Protein AF-A0A447V411-F1 (afdb_monomer_lite)

Sequence (192 aa):
MDTISILQVINNNFGVIGTISASVLTGLISIWVLKINNKHKIKENQQLFAHKILEQDLQEKRKIIKPVLQYFESITPPSSISFHEDEEQFNIILMSHTDRIKKHLTEFLSNYTIYMNQEINNSVWALCNMATNIEAIEHYNYDVNRSDVENEYSTSMEASKELKEIKVQIEKLKNILYHEIKIKSIDGIYKK

Radius of gyration: 23.31 Å; chains: 1; bounding box: 58×31×63 Å

Organism: NCBI:txid158823

Secondary structure (DSSP, 8-state):
-----HHHHHHTTTT--SSHHHHHHHHHHHHHHHTTS-HHHHHHHHHHHHHHHHHHHHHHHHHHHHHHHHHHHHHS--TT------HHHHHHHHHTTHHHHHHHHHHHHHHHGGG--HHHHHHHHHHHHHHHHHHHHHHHH--TTS-HHHHHHHHHHHTHHHHHHHHHHHHHHHHHHHHHHS---GGGTS--

Foldseek 3Di:
DDDPPPVNVCVVQVPDDDPLVVLVVVLVVVLVVPVVDDPVVNVVSVVVSVVVSVVVVLVLLCVLLVVLLVVLPVLADDPPDPPPPPLLVSLLSLLVCLVVLLVSLVSSCVSCVSVDDPQLVVLSVVLNVLSVVLVVLLVVQPDPVDDPSVSSSVSSVVCSVSSVVSNVSSVVSSVVSCVSNDDPPCVVVPPD

Structure (mmCIF, N/CA/C/O backbone):
data_AF-A0A447V411-F1
#
_entry.id   AF-A0A447V411-F1
#
loop_
_atom_site.group_PDB
_atom_site.id
_atom_site.type_symbol
_atom_site.label_atom_id
_atom_site.label_alt_id
_atom_site.label_comp_id
_atom_site.label_asym_id
_atom_site.label_entity_id
_atom_site.label_seq_id
_atom_site.pdbx_PDB_ins_code
_atom_site.Cartn_x
_atom_site.Cartn_y
_atom_site.Cartn_z
_atom_site.occupancy
_atom_site.B_iso_or_equiv
_atom_site.auth_seq_id
_atom_site.auth_comp_id
_atom_site.auth_asym_id
_atom_site.auth_atom_id
_atom_site.pdbx_PDB_model_num
ATOM 1 N N . MET A 1 1 ? -34.796 16.821 22.813 1.00 29.80 1 MET A N 1
ATOM 2 C CA . MET A 1 1 ? -33.562 16.024 22.974 1.00 29.80 1 MET A CA 1
ATOM 3 C C . MET A 1 1 ? -33.784 14.750 22.202 1.00 29.80 1 MET A C 1
ATOM 5 O O . MET A 1 1 ? -34.561 13.909 22.640 1.00 29.80 1 MET A O 1
ATOM 9 N N . ASP A 1 2 ? -33.201 14.696 21.013 1.00 30.52 2 ASP A N 1
ATOM 10 C CA . ASP A 1 2 ? -33.501 13.679 20.017 1.00 30.52 2 ASP A CA 1
ATOM 11 C C . ASP A 1 2 ? -32.949 12.328 20.457 1.00 30.52 2 ASP A C 1
ATOM 13 O O . ASP A 1 2 ? -31.743 12.116 20.587 1.00 30.52 2 ASP A O 1
ATOM 17 N N . THR A 1 3 ? -33.864 11.408 20.743 1.00 35.62 3 THR A N 1
ATOM 18 C CA . THR A 1 3 ? -33.567 9.996 20.931 1.00 35.62 3 THR A CA 1
ATOM 19 C C . THR A 1 3 ? -33.116 9.440 19.591 1.00 35.62 3 THR A C 1
ATOM 21 O O . THR A 1 3 ? -33.952 9.089 18.759 1.00 35.62 3 THR A O 1
ATOM 24 N N . ILE A 1 4 ? -31.804 9.363 19.370 1.00 41.59 4 ILE A N 1
ATOM 25 C CA . ILE A 1 4 ? -31.254 8.552 18.285 1.00 41.59 4 ILE A CA 1
ATOM 26 C C . ILE A 1 4 ? -31.749 7.129 18.540 1.00 41.59 4 ILE A C 1
ATOM 28 O O . ILE A 1 4 ? -31.368 6.482 19.520 1.00 41.59 4 ILE A O 1
ATOM 32 N N . SER A 1 5 ? -32.688 6.683 17.709 1.00 43.38 5 SER A N 1
ATOM 33 C CA . SER A 1 5 ? -33.278 5.362 17.836 1.00 43.38 5 SER A CA 1
ATOM 34 C C . SER A 1 5 ? -32.176 4.335 17.613 1.00 43.38 5 SER A C 1
ATOM 36 O O . SER A 1 5 ? -31.444 4.404 16.630 1.00 43.38 5 SER A O 1
ATOM 38 N N . ILE A 1 6 ? -32.054 3.364 18.515 1.00 44.41 6 ILE A N 1
ATOM 39 C CA . ILE A 1 6 ? -31.106 2.244 18.398 1.00 44.41 6 ILE A CA 1
ATOM 40 C C . ILE A 1 6 ? -31.274 1.554 17.030 1.00 44.41 6 ILE A C 1
ATOM 42 O O . ILE A 1 6 ? -30.296 1.124 16.428 1.00 44.41 6 ILE A O 1
ATOM 46 N N . LEU A 1 7 ? -32.498 1.553 16.488 1.00 39.44 7 LEU A N 1
ATOM 47 C CA . LEU A 1 7 ? -32.809 1.075 15.142 1.00 39.44 7 LEU A CA 1
ATOM 48 C C . LEU A 1 7 ? -32.131 1.883 14.028 1.00 39.44 7 LEU A C 1
ATOM 50 O O . LEU A 1 7 ? -31.786 1.294 13.021 1.00 39.44 7 LEU A O 1
ATOM 54 N N . GLN A 1 8 ? -31.896 3.187 14.182 1.00 46.00 8 GLN A N 1
ATOM 55 C CA . GLN A 1 8 ? -31.190 4.012 13.189 1.00 46.00 8 GLN A CA 1
ATOM 56 C C . GLN A 1 8 ? -29.683 3.719 13.150 1.00 46.00 8 GLN A C 1
ATOM 58 O O . GLN A 1 8 ? -29.095 3.692 12.074 1.00 46.00 8 GLN A O 1
ATOM 63 N N . VAL A 1 9 ? -29.067 3.447 14.306 1.00 48.31 9 VAL A N 1
ATOM 64 C CA . VAL A 1 9 ? -27.647 3.043 14.391 1.00 48.31 9 VAL A CA 1
ATOM 65 C C . VAL A 1 9 ? -27.450 1.625 13.846 1.00 48.31 9 VAL A C 1
ATOM 67 O O . VAL A 1 9 ? -26.478 1.352 13.152 1.00 48.31 9 VAL A O 1
ATOM 70 N N . ILE A 1 10 ? -28.413 0.740 14.116 1.00 46.41 10 ILE A N 1
ATOM 71 C CA . ILE A 1 10 ? -28.508 -0.614 13.557 1.00 46.41 10 ILE A CA 1
ATOM 72 C C . ILE A 1 10 ? -28.698 -0.547 12.032 1.00 46.41 10 ILE A C 1
ATOM 74 O O . ILE A 1 10 ? -27.909 -1.119 11.290 1.00 46.41 10 ILE A O 1
ATOM 78 N N . ASN A 1 11 ? -29.690 0.192 11.535 1.00 40.75 11 ASN A N 1
ATOM 79 C CA . ASN A 1 11 ? -30.054 0.179 10.115 1.00 40.75 11 ASN A CA 1
ATOM 80 C C . ASN A 1 11 ? -28.975 0.791 9.203 1.00 40.75 11 ASN A C 1
ATOM 82 O O . ASN A 1 11 ? -28.869 0.395 8.048 1.00 40.75 11 ASN A O 1
ATOM 86 N N . ASN A 1 12 ? -28.135 1.693 9.722 1.00 49.09 12 ASN A N 1
ATOM 87 C CA . ASN A 1 12 ? -27.011 2.251 8.964 1.00 49.09 12 ASN A CA 1
ATOM 88 C C . ASN A 1 12 ? -25.782 1.321 8.891 1.00 49.09 12 ASN A C 1
ATOM 90 O O . ASN A 1 12 ? -24.928 1.539 8.039 1.00 49.09 12 ASN A O 1
ATOM 94 N N . ASN A 1 13 ? -25.697 0.284 9.737 1.00 46.53 13 ASN A N 1
ATOM 95 C CA . ASN A 1 13 ? -24.503 -0.565 9.886 1.00 46.53 13 ASN A CA 1
ATOM 96 C C . ASN A 1 13 ? -24.748 -2.059 9.585 1.00 46.53 13 ASN A C 1
ATOM 98 O O . ASN A 1 13 ? -23.843 -2.877 9.731 1.00 46.53 13 ASN A O 1
ATOM 102 N N . PHE A 1 14 ? -25.952 -2.446 9.152 1.00 41.00 14 PHE A N 1
ATOM 103 C CA . PHE A 1 14 ? -26.341 -3.855 8.958 1.00 41.00 14 PHE A CA 1
ATOM 104 C C . PHE A 1 14 ? -25.765 -4.535 7.701 1.00 41.00 14 PHE A C 1
ATOM 106 O O . PHE A 1 14 ? -26.093 -5.684 7.415 1.00 41.00 14 PHE A O 1
ATOM 113 N N . GLY A 1 15 ? -24.887 -3.856 6.959 1.00 41.75 15 GLY A N 1
ATOM 114 C CA . GLY A 1 15 ? -24.269 -4.383 5.739 1.00 41.75 15 GLY A CA 1
ATOM 115 C C . GLY A 1 15 ? -23.074 -5.323 5.942 1.00 41.75 15 GLY A C 1
ATOM 116 O O . GLY A 1 15 ? -22.523 -5.789 4.951 1.00 41.75 15 GLY A O 1
ATOM 117 N N . VAL A 1 16 ? -22.629 -5.604 7.174 1.00 43.72 16 VAL A N 1
ATOM 118 C CA . VAL A 1 16 ? -21.329 -6.264 7.402 1.00 43.72 16 VAL A CA 1
ATOM 119 C C . VAL A 1 16 ? -21.433 -7.359 8.459 1.00 43.72 16 VAL A C 1
ATOM 121 O O . VAL A 1 16 ? -21.453 -7.104 9.662 1.00 43.72 16 VAL A O 1
ATOM 124 N N . ILE A 1 17 ? -21.505 -8.604 7.996 1.00 45.50 17 ILE A N 1
ATOM 125 C CA . ILE A 1 17 ? -21.780 -9.789 8.811 1.00 45.50 17 ILE A CA 1
ATOM 126 C C . ILE A 1 17 ? -20.475 -10.542 9.082 1.00 45.50 17 ILE A C 1
ATOM 128 O O . ILE A 1 17 ? -19.759 -10.913 8.155 1.00 45.50 17 ILE A O 1
ATOM 132 N N . GLY A 1 18 ? -20.195 -10.799 10.363 1.00 37.62 18 GLY A N 1
ATOM 133 C CA . GLY A 1 18 ? -19.122 -11.687 10.809 1.00 37.62 18 GLY A CA 1
ATOM 134 C C . GLY A 1 18 ? -18.720 -11.422 12.257 1.00 37.62 18 GLY A C 1
ATOM 135 O O . GLY A 1 18 ? -19.163 -12.112 13.176 1.00 37.62 18 GLY A O 1
ATOM 136 N N . THR A 1 19 ? -17.902 -10.395 12.476 1.00 50.34 19 THR A N 1
ATOM 137 C CA . THR A 1 19 ? -17.291 -10.093 13.783 1.00 50.34 19 THR A CA 1
ATOM 138 C C . THR A 1 19 ? -18.073 -9.072 14.607 1.00 50.34 19 THR A C 1
ATOM 140 O O . THR A 1 19 ? -18.318 -9.320 15.790 1.00 50.34 19 THR A O 1
ATOM 143 N N . ILE A 1 20 ? -18.564 -7.993 13.984 1.00 46.38 20 ILE A N 1
ATOM 144 C CA . ILE A 1 20 ? -19.385 -6.959 14.647 1.00 46.38 20 ILE A CA 1
ATOM 145 C C . ILE A 1 20 ? -20.667 -7.581 15.227 1.00 46.38 20 ILE A C 1
ATOM 147 O O . ILE A 1 20 ? -21.119 -7.229 16.315 1.00 46.38 20 ILE A O 1
ATOM 151 N N . SER A 1 21 ? -21.218 -8.595 14.555 1.00 50.44 21 SER A N 1
ATOM 152 C CA . SER A 1 21 ? -22.415 -9.308 15.000 1.00 50.44 21 SER A CA 1
ATOM 153 C C . SER A 1 21 ? -22.256 -9.971 16.368 1.00 50.44 21 SER A C 1
ATOM 155 O O . SER A 1 21 ? -23.188 -9.896 17.159 1.00 50.44 21 SER A O 1
ATOM 157 N N . ALA A 1 22 ? -21.110 -10.583 16.691 1.00 47.06 22 ALA A N 1
ATOM 158 C CA . ALA A 1 22 ? -20.953 -11.361 17.925 1.00 47.06 22 ALA A CA 1
ATOM 159 C C . ALA A 1 22 ? -20.798 -10.474 19.172 1.00 47.06 22 ALA A C 1
ATOM 161 O O . ALA A 1 22 ? -21.381 -10.750 20.226 1.00 47.06 22 ALA A O 1
ATOM 162 N N . SER A 1 23 ? -20.049 -9.377 19.066 1.00 49.72 23 SER A N 1
ATOM 163 C CA . SER A 1 23 ? -19.860 -8.438 20.171 1.00 49.72 23 SER A CA 1
ATOM 164 C C . SER A 1 23 ? -21.081 -7.560 20.417 1.00 49.72 23 SER A C 1
ATOM 166 O O . SER A 1 23 ? -21.458 -7.354 21.577 1.00 49.72 23 SER A O 1
ATOM 168 N N . VAL A 1 24 ? -21.755 -7.133 19.345 1.00 53.88 24 VAL A N 1
ATOM 169 C CA . VAL A 1 24 ? -23.047 -6.449 19.427 1.00 53.88 24 VAL A CA 1
ATOM 170 C C . VAL A 1 24 ? -24.096 -7.375 20.046 1.00 53.88 24 VAL A C 1
ATOM 172 O O . VAL A 1 24 ? -24.789 -6.945 20.966 1.00 53.88 24 VAL A O 1
ATOM 175 N N . LEU A 1 25 ? -24.159 -8.661 19.664 1.00 50.84 25 LEU A N 1
ATOM 176 C CA . LEU A 1 25 ? -25.052 -9.636 20.311 1.00 50.84 25 LEU A CA 1
ATOM 177 C C . LEU A 1 25 ? -24.768 -9.763 21.811 1.00 50.84 25 LEU A C 1
ATOM 179 O O . LEU A 1 25 ? -25.690 -9.735 22.621 1.00 50.84 25 LEU A O 1
ATOM 183 N N . THR A 1 26 ? -23.493 -9.876 22.191 1.00 55.19 26 THR A N 1
ATOM 184 C CA . THR A 1 26 ? -23.098 -10.108 23.589 1.00 55.19 26 THR A CA 1
ATOM 185 C C . THR A 1 26 ? -23.472 -8.923 24.482 1.00 55.19 26 THR A C 1
ATOM 187 O O . THR A 1 26 ? -23.970 -9.102 25.599 1.00 55.19 26 THR A O 1
ATOM 190 N N . GLY A 1 27 ? -23.284 -7.692 24.003 1.00 51.84 27 GLY A N 1
ATOM 191 C CA . GLY A 1 27 ? -23.704 -6.519 24.763 1.00 51.84 27 GLY A CA 1
ATOM 192 C C . GLY A 1 27 ? -25.202 -6.229 24.693 1.00 51.84 27 GLY A C 1
ATOM 193 O O . GLY A 1 27 ? -25.756 -5.764 25.686 1.00 51.84 27 GLY A O 1
ATOM 194 N N . LEU A 1 28 ? -25.901 -6.604 23.616 1.00 52.44 28 LEU A N 1
ATOM 195 C CA . LEU A 1 28 ? -27.369 -6.585 23.578 1.00 52.44 28 LEU A CA 1
ATOM 196 C C . LEU A 1 28 ? -27.973 -7.561 24.596 1.00 52.44 28 LEU A C 1
ATOM 198 O O . LEU A 1 28 ? -28.891 -7.172 25.317 1.00 52.44 28 LEU A O 1
ATOM 202 N N . ILE A 1 29 ? -27.427 -8.777 24.719 1.00 52.78 29 ILE A N 1
ATOM 203 C CA . ILE A 1 29 ? -27.823 -9.764 25.740 1.00 52.78 29 ILE A CA 1
ATOM 204 C C . ILE A 1 29 ? -27.568 -9.201 27.143 1.00 52.78 29 ILE A C 1
ATOM 206 O O . ILE A 1 29 ? -28.437 -9.282 28.008 1.00 52.78 29 ILE A O 1
ATOM 210 N N . SER A 1 30 ? -26.426 -8.543 27.353 1.00 51.03 30 SER A N 1
ATOM 211 C CA . SER A 1 30 ? -26.088 -7.910 28.635 1.00 51.03 30 SER A CA 1
ATOM 212 C C . SER A 1 30 ? -27.083 -6.798 29.004 1.00 51.03 30 SER A C 1
ATOM 214 O O . SER A 1 30 ? -27.579 -6.752 30.129 1.00 51.03 30 SER A O 1
ATOM 216 N N . ILE A 1 31 ? -27.448 -5.936 28.048 1.00 51.88 31 ILE A N 1
ATOM 217 C CA . ILE A 1 31 ? -28.432 -4.856 28.240 1.00 51.88 31 ILE A CA 1
ATOM 218 C C . ILE A 1 31 ? -29.840 -5.420 28.486 1.00 51.88 31 ILE A C 1
ATOM 220 O O . ILE A 1 31 ? -30.566 -4.894 29.333 1.00 51.88 31 ILE A O 1
ATOM 224 N N . TRP A 1 32 ? -30.233 -6.489 27.786 1.00 48.28 32 TRP A N 1
ATOM 225 C CA . TRP A 1 32 ? -31.526 -7.156 27.982 1.00 48.28 32 TRP A CA 1
ATOM 226 C C . TRP A 1 32 ? -31.644 -7.793 29.371 1.00 48.28 32 TRP A C 1
ATOM 228 O O . TRP A 1 32 ? -32.651 -7.584 30.045 1.00 48.28 32 TRP A O 1
ATOM 238 N N . VAL A 1 33 ? -30.597 -8.483 29.838 1.00 49.56 33 VAL A N 1
ATOM 239 C CA . VAL A 1 33 ? -30.526 -9.065 31.192 1.00 49.56 33 VAL A CA 1
ATOM 240 C C . VAL A 1 33 ? -30.600 -7.977 32.274 1.00 49.56 33 VAL A C 1
ATOM 242 O O . VAL A 1 33 ? -31.223 -8.169 33.317 1.00 49.56 33 VAL A O 1
ATOM 245 N N . LEU A 1 34 ? -30.031 -6.795 32.020 1.00 47.00 34 LEU A N 1
ATOM 246 C CA . LEU A 1 34 ? -29.982 -5.682 32.976 1.00 47.00 34 LEU A CA 1
ATOM 247 C C . LEU A 1 34 ? -31.219 -4.775 32.971 1.00 47.00 34 LEU A C 1
ATOM 249 O O . LEU A 1 34 ? -31.439 -4.045 33.938 1.00 47.00 34 LEU A O 1
ATOM 253 N N . LYS A 1 35 ? -32.075 -4.841 31.943 1.00 47.00 35 LYS A N 1
ATOM 254 C CA . LYS A 1 35 ? -33.353 -4.103 31.898 1.00 47.00 35 LYS A CA 1
ATOM 255 C C . LYS A 1 35 ? -34.310 -4.509 33.032 1.00 47.00 35 LYS A C 1
ATOM 257 O O . LYS A 1 35 ? -35.247 -3.772 33.328 1.00 47.00 35 LYS A O 1
ATOM 262 N N . ILE A 1 36 ? -34.034 -5.640 33.686 1.00 52.75 36 ILE A N 1
ATOM 263 C CA . ILE A 1 36 ? -34.758 -6.167 34.846 1.00 52.75 36 ILE A CA 1
ATOM 264 C C . ILE A 1 36 ? -34.331 -5.474 36.163 1.00 52.75 36 ILE A C 1
ATOM 266 O O . ILE A 1 36 ? -35.074 -5.545 37.135 1.00 52.75 36 ILE A O 1
ATOM 270 N N . ASN A 1 37 ? -33.207 -4.735 36.224 1.00 51.72 37 ASN A N 1
ATOM 271 C CA . ASN A 1 37 ? -32.764 -4.075 37.464 1.00 51.72 37 ASN A CA 1
ATOM 272 C C . ASN A 1 37 ? -31.999 -2.741 37.254 1.00 51.72 37 ASN A C 1
ATOM 274 O O . ASN A 1 37 ? -30.844 -2.717 36.835 1.00 51.72 37 ASN A O 1
ATOM 278 N N . ASN A 1 38 ? -32.622 -1.639 37.696 1.00 57.56 38 ASN A N 1
ATOM 279 C CA . ASN A 1 38 ? -32.083 -0.281 37.925 1.00 57.56 38 ASN A CA 1
ATOM 280 C C . ASN A 1 38 ? -31.653 0.594 36.722 1.00 57.56 38 ASN A C 1
ATOM 282 O O . ASN A 1 38 ? -30.609 0.406 36.103 1.00 57.56 38 ASN A O 1
ATOM 286 N N . LYS A 1 39 ? -32.384 1.707 36.519 1.00 54.97 39 LYS A N 1
ATOM 287 C CA . LYS A 1 39 ? -32.157 2.734 35.474 1.00 54.97 39 LYS A CA 1
ATOM 288 C C . LYS A 1 39 ? -30.772 3.406 35.490 1.00 54.97 39 LYS A C 1
ATOM 290 O O . LYS A 1 39 ? -30.305 3.806 34.429 1.00 54.97 39 LYS A O 1
ATOM 295 N N . HIS A 1 40 ? -30.119 3.544 36.648 1.00 57.25 40 HIS A N 1
ATOM 296 C CA . HIS A 1 40 ? -28.793 4.182 36.738 1.00 57.25 40 HIS A CA 1
ATOM 297 C C . HIS A 1 40 ? -27.685 3.279 36.170 1.00 57.25 40 HIS A C 1
ATOM 299 O O . HIS A 1 40 ? -26.888 3.723 35.347 1.00 57.25 40 HIS A O 1
ATOM 305 N N . LYS A 1 41 ? -27.734 1.977 36.496 1.00 59.62 41 LYS A N 1
ATOM 306 C CA . LYS A 1 41 ? -26.835 0.958 35.931 1.00 59.62 41 LYS A CA 1
ATOM 307 C C . LYS A 1 41 ? -26.979 0.848 34.414 1.00 59.62 41 LYS A C 1
ATOM 309 O O . LYS A 1 41 ? -26.006 0.582 33.723 1.00 59.62 41 LYS A O 1
ATOM 314 N N . ILE A 1 42 ? -28.175 1.091 33.873 1.00 59.75 42 ILE A N 1
ATOM 315 C CA . ILE A 1 42 ? -28.411 1.056 32.422 1.00 59.75 42 ILE A CA 1
ATOM 316 C C . ILE A 1 42 ? -27.581 2.121 31.690 1.00 59.75 42 ILE A C 1
ATOM 318 O O . ILE A 1 42 ? -27.014 1.807 30.648 1.00 59.75 42 ILE A O 1
ATOM 322 N N . LYS A 1 43 ? -27.461 3.347 32.221 1.00 59.91 43 LYS A N 1
ATOM 323 C CA . LYS A 1 43 ? -26.673 4.414 31.575 1.00 59.91 43 LYS A CA 1
ATOM 324 C C . LYS A 1 43 ? -25.168 4.131 31.603 1.00 59.91 43 LYS A C 1
ATOM 326 O O . LYS A 1 43 ? -24.513 4.271 30.576 1.00 59.91 43 LYS A O 1
ATOM 331 N N . GLU A 1 44 ? -24.638 3.686 32.740 1.00 61.59 44 GLU A N 1
ATOM 332 C CA . GLU A 1 44 ? -23.228 3.278 32.866 1.00 61.59 44 GLU A CA 1
ATOM 333 C C . GLU A 1 44 ? -22.904 2.091 31.947 1.00 61.59 44 GLU A C 1
ATOM 335 O O . GLU A 1 44 ? -21.909 2.103 31.225 1.00 61.59 44 GLU A O 1
ATOM 340 N N . ASN A 1 45 ? -23.793 1.098 31.877 1.00 60.56 45 ASN A N 1
ATOM 341 C CA . ASN A 1 45 ? -23.614 -0.059 31.001 1.00 60.56 45 ASN A CA 1
ATOM 342 C C . ASN A 1 45 ? -23.727 0.294 29.512 1.00 60.56 45 ASN A C 1
ATOM 344 O O . ASN A 1 45 ? -23.026 -0.296 28.695 1.00 60.56 45 ASN A O 1
ATOM 348 N N . GLN A 1 46 ? -24.566 1.267 29.144 1.00 60.69 46 GLN A N 1
ATOM 349 C CA . GLN A 1 46 ? -24.612 1.801 27.779 1.00 60.69 46 GLN A CA 1
ATOM 350 C C . GLN A 1 46 ? -23.291 2.474 27.393 1.00 60.69 46 GLN A C 1
ATOM 352 O O . GLN A 1 46 ? -22.811 2.265 26.282 1.00 60.69 46 GLN A O 1
ATOM 357 N N . GLN A 1 47 ? -22.681 3.233 28.3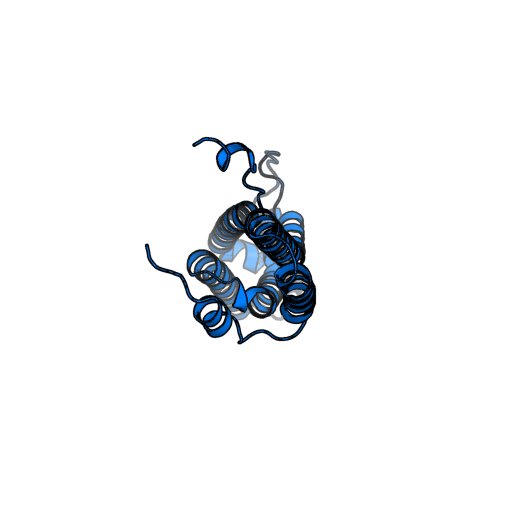08 1.00 64.25 47 GLN A N 1
ATOM 358 C CA . GLN A 1 47 ? -21.372 3.852 28.086 1.00 64.25 47 GLN A CA 1
ATOM 359 C C . GLN A 1 47 ? -20.261 2.803 27.962 1.00 64.25 47 GLN A C 1
ATOM 361 O O . GLN A 1 47 ? -19.468 2.869 27.025 1.00 64.25 47 GLN A O 1
ATOM 366 N N . LEU A 1 48 ? -20.241 1.797 28.843 1.00 63.12 48 LEU A N 1
ATOM 367 C CA . LEU A 1 48 ? -19.296 0.676 28.770 1.00 63.12 48 LEU A CA 1
ATOM 368 C C . LEU A 1 48 ? -19.443 -0.121 27.469 1.00 63.12 48 LEU A C 1
ATOM 370 O O . LEU A 1 48 ? -18.448 -0.514 26.864 1.00 63.12 48 LEU A O 1
ATOM 374 N N . PHE A 1 49 ? -20.675 -0.343 27.013 1.00 62.25 49 PHE A N 1
ATOM 375 C CA . PHE A 1 49 ? -20.935 -1.036 25.756 1.00 62.25 49 PHE A CA 1
ATOM 376 C C . PHE A 1 49 ? -20.473 -0.223 24.544 1.00 62.25 49 PHE A C 1
ATOM 378 O O . PHE A 1 49 ? -19.773 -0.761 23.689 1.00 62.25 49 PHE A O 1
ATOM 385 N N . ALA A 1 50 ? -20.795 1.073 24.496 1.00 60.78 50 ALA A N 1
ATOM 386 C CA . ALA A 1 50 ? -20.322 1.965 23.441 1.00 60.78 50 ALA A CA 1
ATOM 387 C C . ALA A 1 50 ? -18.787 2.027 23.401 1.00 60.78 50 ALA A C 1
ATOM 389 O O . ALA A 1 50 ? -18.198 1.937 22.328 1.00 60.78 50 ALA A O 1
ATOM 390 N N . HIS A 1 51 ? -18.134 2.096 24.566 1.00 66.56 51 HIS A N 1
ATOM 391 C CA . HIS A 1 51 ? -16.677 2.042 24.665 1.00 66.56 51 HIS A CA 1
ATOM 392 C C . HIS A 1 51 ? -16.116 0.730 24.107 1.00 66.56 51 HIS A C 1
ATOM 394 O O . HIS A 1 51 ? -15.170 0.745 23.327 1.00 66.56 51 HIS A O 1
ATOM 400 N N . LYS A 1 52 ? -16.711 -0.409 24.476 1.00 66.25 52 LYS A N 1
ATOM 401 C CA . LYS A 1 52 ? -16.259 -1.727 24.017 1.00 66.25 52 LYS A CA 1
ATOM 402 C C . LYS A 1 52 ? -16.405 -1.903 22.504 1.00 66.25 52 LYS A C 1
ATOM 404 O O . LYS A 1 52 ? -15.532 -2.510 21.895 1.00 66.25 52 LYS A O 1
ATOM 409 N N . ILE A 1 53 ? -17.466 -1.357 21.905 1.00 69.50 53 ILE A N 1
ATOM 410 C CA . ILE A 1 53 ? -17.623 -1.320 20.443 1.00 69.50 53 ILE A CA 1
ATOM 411 C C . ILE A 1 53 ? -16.505 -0.485 19.818 1.00 69.50 53 ILE A C 1
ATOM 413 O O . ILE A 1 53 ? -15.792 -0.988 18.961 1.00 69.50 53 ILE A O 1
ATOM 417 N N . LEU A 1 54 ? -16.295 0.750 20.289 1.00 70.56 54 LEU A N 1
ATOM 418 C CA . LEU A 1 54 ? -15.252 1.630 19.749 1.00 70.56 54 LEU A CA 1
ATOM 419 C C . LEU A 1 54 ? -13.851 1.016 19.861 1.00 70.56 54 LEU A C 1
ATOM 421 O O . LEU A 1 54 ? -13.031 1.160 18.958 1.00 70.56 54 LEU A O 1
ATOM 425 N N . GLU A 1 55 ? -13.571 0.326 20.966 1.00 73.88 55 GLU A N 1
ATOM 426 C CA . GLU A 1 55 ? -12.311 -0.381 21.165 1.00 73.88 55 GLU A CA 1
ATOM 427 C C . GLU A 1 55 ? -12.138 -1.527 20.162 1.00 73.88 55 GLU A C 1
ATOM 429 O O . GLU A 1 55 ? -11.062 -1.674 19.584 1.00 73.88 55 GLU A O 1
ATOM 434 N N . GLN A 1 56 ? -13.188 -2.316 19.924 1.00 76.12 56 GLN A N 1
ATOM 435 C CA . GLN A 1 56 ? -13.153 -3.402 18.947 1.00 76.12 56 GLN A CA 1
ATOM 436 C C . GLN A 1 56 ? -13.027 -2.893 17.514 1.00 76.12 56 GLN A C 1
ATOM 438 O O . GLN A 1 56 ? -12.168 -3.390 16.791 1.00 76.12 56 GLN A O 1
ATOM 443 N N . ASP A 1 57 ? -13.782 -1.862 17.134 1.00 78.25 57 ASP A N 1
ATOM 444 C CA . ASP A 1 57 ? -13.657 -1.213 15.825 1.00 78.25 57 ASP A CA 1
ATOM 445 C C . ASP A 1 57 ? -12.215 -0.728 15.606 1.00 78.25 57 ASP A C 1
ATOM 447 O O . ASP A 1 57 ? -11.616 -0.943 14.551 1.00 78.25 57 ASP A O 1
ATOM 451 N N . LEU A 1 58 ? -11.600 -0.123 16.628 1.00 82.12 58 LEU A N 1
ATOM 452 C CA . LEU A 1 58 ? -10.212 0.334 16.568 1.00 82.12 58 LEU A CA 1
ATOM 453 C C . LEU A 1 58 ? -9.220 -0.839 16.459 1.00 82.12 58 LEU A C 1
ATOM 455 O O . LEU A 1 58 ? -8.241 -0.750 15.712 1.00 82.12 58 LEU A O 1
ATOM 459 N N . GLN A 1 59 ? -9.454 -1.944 17.172 1.00 84.56 59 GLN A N 1
ATOM 460 C CA . GLN A 1 59 ? -8.648 -3.165 17.054 1.00 84.56 59 GLN A CA 1
ATOM 461 C C . GLN A 1 59 ? -8.753 -3.789 15.653 1.00 84.56 59 GLN A C 1
ATOM 463 O O . GLN A 1 59 ? -7.734 -4.205 15.096 1.00 84.56 59 GLN A O 1
ATOM 468 N N . GLU A 1 60 ? -9.945 -3.810 15.057 1.00 85.31 60 GLU A N 1
ATOM 469 C CA . GLU A 1 60 ? -10.160 -4.294 13.692 1.00 85.31 60 GLU A CA 1
ATOM 470 C C . GLU A 1 60 ? -9.462 -3.408 12.661 1.00 85.31 60 GLU A C 1
ATOM 472 O O . GLU A 1 60 ? -8.683 -3.916 11.848 1.00 85.31 60 GLU A O 1
ATOM 477 N N . LYS A 1 61 ? -9.634 -2.082 12.752 1.00 87.69 61 LYS A N 1
ATOM 478 C CA . LYS A 1 61 ? -8.915 -1.124 11.900 1.00 87.69 61 LYS A CA 1
ATOM 479 C C . LYS A 1 61 ? -7.408 -1.343 11.967 1.00 87.69 61 LYS A C 1
ATOM 481 O O . LYS A 1 61 ? -6.752 -1.436 10.934 1.00 87.69 61 LYS A O 1
ATOM 486 N N . ARG A 1 62 ? -6.848 -1.508 13.171 1.00 88.25 62 ARG A N 1
ATOM 487 C CA . ARG A 1 62 ? -5.417 -1.806 13.365 1.00 88.25 62 ARG A CA 1
ATOM 488 C C . ARG A 1 62 ? -4.977 -3.092 12.694 1.00 88.25 62 ARG A C 1
ATOM 490 O O . ARG A 1 62 ? -3.895 -3.117 12.115 1.00 88.25 62 ARG A O 1
ATOM 497 N N . LYS A 1 63 ? -5.781 -4.152 12.784 1.00 89.56 63 LYS A N 1
ATOM 498 C CA . LYS A 1 63 ? -5.464 -5.445 12.172 1.00 89.56 63 LYS A CA 1
ATOM 499 C C . LYS A 1 63 ? -5.326 -5.328 10.652 1.00 89.56 63 LYS A C 1
ATOM 501 O O . LYS A 1 63 ? -4.467 -5.994 10.086 1.00 89.56 63 LYS A O 1
ATOM 506 N N . ILE A 1 64 ? -6.127 -4.468 10.023 1.00 91.62 64 ILE A N 1
ATOM 507 C CA . ILE A 1 64 ? -6.119 -4.246 8.571 1.00 91.62 64 ILE A CA 1
ATOM 508 C C . ILE A 1 64 ? -5.042 -3.232 8.153 1.00 91.62 64 ILE A C 1
ATOM 510 O O . ILE A 1 64 ? -4.359 -3.435 7.154 1.00 91.62 64 ILE A O 1
ATOM 514 N N . ILE A 1 65 ? -4.856 -2.154 8.921 1.00 93.44 65 ILE A N 1
ATOM 515 C CA . ILE A 1 65 ? -3.921 -1.065 8.594 1.00 93.44 65 ILE A CA 1
ATOM 516 C C . ILE A 1 65 ? -2.457 -1.461 8.833 1.00 93.44 65 ILE A C 1
ATOM 518 O O . ILE A 1 65 ? -1.579 -1.094 8.052 1.00 93.44 65 ILE A O 1
ATOM 522 N N . LYS A 1 66 ? -2.166 -2.206 9.908 1.00 92.25 66 LYS A N 1
ATOM 523 C CA . LYS A 1 66 ? -0.787 -2.507 10.323 1.00 92.25 66 LYS A CA 1
ATOM 524 C C . LYS A 1 66 ? 0.045 -3.222 9.241 1.00 92.25 66 LYS A C 1
ATOM 526 O O . LYS A 1 66 ? 1.178 -2.791 9.047 1.00 92.25 66 LYS A O 1
ATOM 531 N N . PRO A 1 67 ? -0.464 -4.238 8.517 1.00 93.38 67 PRO A N 1
ATOM 532 C CA . PRO A 1 67 ? 0.289 -4.872 7.432 1.00 93.38 67 PRO A CA 1
ATOM 533 C C . PRO A 1 67 ? 0.719 -3.896 6.329 1.00 93.38 67 PRO A C 1
ATOM 535 O O . PRO A 1 67 ? 1.852 -3.967 5.864 1.00 93.38 67 PRO A O 1
ATOM 538 N N . VAL A 1 68 ? -0.149 -2.951 5.947 1.00 94.00 68 VAL A N 1
ATOM 539 C CA . VAL A 1 68 ? 0.161 -1.938 4.921 1.00 94.00 68 VAL A CA 1
ATOM 540 C C . VAL A 1 68 ? 1.239 -0.976 5.410 1.00 94.00 68 VAL A C 1
ATOM 542 O O . VAL A 1 68 ? 2.180 -0.685 4.678 1.00 94.00 68 VAL A O 1
ATOM 545 N N . LEU A 1 69 ? 1.136 -0.518 6.662 1.00 93.38 69 LEU A N 1
ATOM 546 C CA . LEU A 1 69 ? 2.160 0.332 7.273 1.00 93.38 69 LEU A CA 1
ATOM 547 C C . LEU A 1 69 ? 3.519 -0.374 7.332 1.00 93.38 69 LEU A C 1
ATOM 549 O O . LEU A 1 69 ? 4.512 0.208 6.914 1.00 93.38 69 LEU A O 1
ATOM 553 N N . GLN A 1 70 ? 3.550 -1.633 7.780 1.00 91.69 70 GLN A N 1
ATOM 554 C CA . GLN A 1 70 ? 4.778 -2.433 7.846 1.00 91.69 70 GLN A CA 1
ATOM 555 C C . GLN A 1 70 ? 5.399 -2.651 6.465 1.00 91.69 70 GLN A C 1
ATOM 557 O O . GLN A 1 70 ? 6.616 -2.573 6.316 1.00 91.69 70 GLN A O 1
ATOM 562 N N . TYR A 1 71 ? 4.569 -2.901 5.450 1.00 93.75 71 TYR A N 1
ATOM 563 C CA . TYR A 1 71 ? 5.039 -3.009 4.077 1.00 93.75 71 TYR A CA 1
ATOM 564 C C . TYR A 1 71 ? 5.672 -1.695 3.604 1.00 93.75 71 TYR A C 1
ATOM 566 O O . TYR A 1 71 ? 6.805 -1.705 3.128 1.00 93.75 71 TYR A O 1
ATOM 574 N N . PHE A 1 72 ? 5.010 -0.554 3.801 1.00 92.31 72 PHE A N 1
ATOM 575 C CA . PHE A 1 72 ? 5.589 0.730 3.410 1.00 92.31 72 PHE A CA 1
ATOM 576 C C . PHE A 1 72 ? 6.869 1.069 4.170 1.00 92.31 72 PHE A C 1
ATOM 578 O O . PHE A 1 72 ? 7.827 1.520 3.558 1.00 92.31 72 PHE A O 1
ATOM 585 N N . GLU A 1 73 ? 6.940 0.779 5.465 1.00 88.62 73 GLU A N 1
ATOM 586 C CA . GLU A 1 73 ? 8.172 0.929 6.249 1.00 88.62 73 GLU A CA 1
ATOM 587 C C . GLU A 1 73 ? 9.326 0.062 5.745 1.00 88.62 73 GLU A C 1
ATOM 589 O O . GLU A 1 73 ? 10.478 0.447 5.912 1.00 88.62 73 GLU A O 1
ATOM 594 N N . SER A 1 74 ? 9.038 -1.075 5.107 1.00 88.25 74 SER A N 1
ATOM 595 C CA . SER A 1 74 ? 10.077 -1.926 4.521 1.00 88.25 74 SER A CA 1
ATOM 596 C C . SER A 1 74 ? 10.660 -1.384 3.212 1.00 88.25 74 SER A C 1
ATOM 598 O O . SER A 1 74 ? 11.778 -1.749 2.866 1.00 88.25 74 SER A O 1
ATOM 600 N N . ILE A 1 75 ? 9.932 -0.511 2.503 1.00 87.62 75 ILE A N 1
ATOM 601 C CA . ILE A 1 75 ? 10.350 0.043 1.200 1.00 87.62 75 ILE A CA 1
ATOM 602 C C . ILE A 1 75 ? 10.699 1.537 1.254 1.00 87.62 75 ILE A C 1
ATOM 604 O O . ILE A 1 75 ? 11.313 2.062 0.330 1.00 87.62 75 ILE A O 1
ATOM 608 N N . THR A 1 76 ? 10.320 2.242 2.325 1.00 80.56 76 THR A N 1
ATOM 609 C CA . THR A 1 76 ? 10.707 3.640 2.563 1.00 80.56 76 THR A CA 1
ATOM 610 C C . THR A 1 76 ? 11.700 3.723 3.718 1.00 80.56 76 THR A C 1
ATOM 612 O O . THR A 1 76 ? 11.345 3.296 4.821 1.00 80.56 76 THR A O 1
ATOM 615 N N . PRO A 1 77 ? 12.894 4.312 3.529 1.00 68.62 77 PRO A N 1
ATOM 616 C CA . PRO A 1 77 ? 13.840 4.489 4.623 1.00 68.62 77 PRO A CA 1
ATOM 617 C C . PRO A 1 77 ? 13.255 5.397 5.723 1.00 68.62 77 PRO A C 1
ATOM 619 O O . PRO A 1 77 ? 12.421 6.264 5.429 1.00 68.62 77 PRO A O 1
ATOM 622 N N . PRO A 1 78 ? 13.680 5.240 6.992 1.00 65.44 78 PRO A N 1
ATOM 623 C CA . PRO A 1 78 ? 13.194 6.070 8.088 1.00 65.44 78 PRO A CA 1
ATOM 624 C C . PRO A 1 78 ? 13.516 7.546 7.849 1.00 65.44 78 PRO A C 1
ATOM 626 O O . PRO A 1 78 ? 14.657 7.907 7.568 1.00 65.44 78 PRO A O 1
ATOM 629 N N . SER A 1 79 ? 12.535 8.423 8.058 1.00 57.47 79 SER A N 1
ATOM 630 C CA . SER A 1 79 ? 12.669 9.875 7.859 1.00 57.47 79 SER A CA 1
AT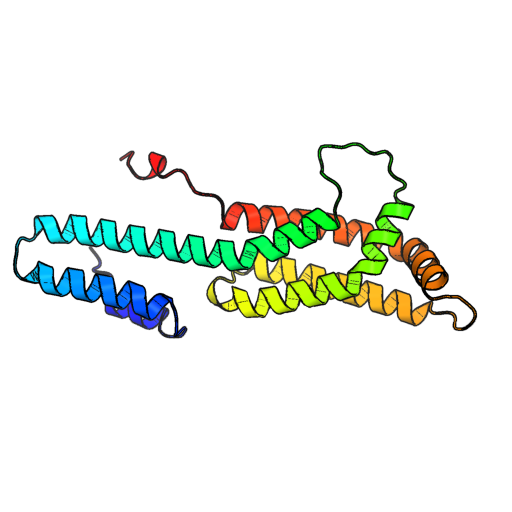OM 631 C C . SER A 1 79 ? 13.719 10.539 8.765 1.00 57.47 79 SER A C 1
ATOM 633 O O . SER A 1 79 ? 14.123 11.668 8.504 1.00 57.47 79 SER A O 1
ATOM 635 N N . SER A 1 80 ? 14.169 9.854 9.824 1.00 52.34 80 SER A N 1
ATOM 636 C CA . SER A 1 80 ? 15.185 10.329 10.770 1.00 52.34 80 SER A CA 1
ATOM 637 C C . SER A 1 80 ? 16.623 10.013 10.369 1.00 52.34 80 SER A C 1
ATOM 639 O O . SER A 1 80 ? 17.539 10.485 11.040 1.00 52.34 80 SER A O 1
ATOM 641 N N . ILE A 1 81 ? 16.842 9.202 9.331 1.00 46.75 81 ILE A N 1
ATOM 642 C CA . ILE A 1 81 ? 18.190 8.894 8.871 1.00 46.75 81 ILE A CA 1
ATOM 643 C C . ILE A 1 81 ? 18.410 9.646 7.568 1.00 46.75 81 ILE A C 1
ATOM 645 O O . ILE A 1 81 ? 17.887 9.276 6.520 1.00 46.75 81 ILE A O 1
ATOM 649 N N . SER A 1 82 ? 19.179 10.735 7.644 1.00 43.81 82 SER A N 1
ATOM 650 C CA . SER A 1 82 ? 19.746 11.391 6.470 1.00 43.81 82 SER A CA 1
ATOM 651 C C . SER A 1 82 ? 20.849 10.499 5.914 1.00 43.81 82 SER A C 1
ATOM 653 O O . SER A 1 82 ? 22.037 10.820 5.982 1.00 43.81 82 SER A O 1
ATOM 655 N N . PHE A 1 83 ? 20.478 9.330 5.413 1.00 46.69 83 PHE A N 1
ATOM 656 C CA . PHE A 1 83 ? 21.355 8.675 4.485 1.00 46.69 83 PHE A CA 1
ATOM 657 C C . PHE A 1 83 ? 21.381 9.569 3.246 1.00 46.69 83 PHE A C 1
ATOM 659 O O . PHE A 1 83 ? 20.366 9.770 2.580 1.00 46.69 83 PHE A O 1
ATOM 666 N N . HIS A 1 84 ? 22.558 10.095 2.921 1.00 48.09 84 HIS A N 1
ATOM 667 C CA . HIS A 1 84 ? 22.937 10.305 1.527 1.00 48.09 84 HIS A CA 1
ATOM 668 C C . HIS A 1 84 ? 23.029 8.925 0.835 1.00 48.09 84 HIS A C 1
ATOM 670 O O . HIS A 1 84 ? 24.070 8.559 0.305 1.00 48.09 84 HIS A O 1
ATOM 676 N N . GLU A 1 85 ? 21.981 8.106 0.949 1.00 53.50 85 GLU A N 1
ATOM 677 C CA . GLU A 1 85 ? 21.802 6.871 0.201 1.00 53.50 85 GLU A CA 1
ATOM 678 C C . GLU A 1 85 ? 21.389 7.309 -1.194 1.00 53.50 85 GLU A C 1
ATOM 680 O O . GLU A 1 85 ? 20.457 8.109 -1.335 1.00 53.50 85 GLU A O 1
ATOM 685 N N . ASP A 1 86 ? 22.146 6.847 -2.188 1.00 69.69 86 ASP A N 1
ATOM 686 C CA . ASP A 1 86 ? 21.961 7.160 -3.598 1.00 69.69 86 ASP A CA 1
ATOM 687 C C . ASP A 1 86 ? 20.474 7.182 -3.942 1.00 69.69 86 ASP A C 1
ATOM 689 O O . ASP A 1 86 ? 19.766 6.180 -3.831 1.00 69.69 86 ASP A O 1
ATOM 693 N N . GLU A 1 87 ? 19.993 8.348 -4.363 1.00 73.25 87 GLU A N 1
ATOM 694 C CA . GLU A 1 87 ? 18.625 8.538 -4.843 1.00 73.25 87 GLU A CA 1
ATOM 695 C C . GLU A 1 87 ? 18.262 7.485 -5.907 1.00 73.25 87 GLU A C 1
ATOM 697 O O . GLU A 1 87 ? 17.135 7.002 -5.975 1.00 73.25 87 GLU A O 1
ATOM 702 N N . GLU A 1 88 ? 19.268 7.070 -6.671 1.00 78.56 88 GLU A N 1
ATOM 703 C CA . GLU A 1 88 ? 19.273 5.955 -7.606 1.00 78.56 88 GLU A CA 1
ATOM 704 C C . GLU A 1 88 ? 18.996 4.592 -6.951 1.00 78.56 88 GLU A C 1
ATOM 706 O O . GLU A 1 88 ? 18.095 3.889 -7.401 1.00 78.56 88 GLU A O 1
ATOM 711 N N . GLN A 1 89 ? 19.669 4.231 -5.852 1.00 79.50 89 GLN A N 1
ATOM 712 C CA . GLN A 1 89 ? 19.378 2.986 -5.127 1.00 79.50 89 GLN A CA 1
ATOM 713 C C . GLN A 1 89 ? 17.946 2.967 -4.592 1.00 79.50 89 GLN A C 1
ATOM 715 O O . GLN A 1 89 ? 17.260 1.950 -4.690 1.00 79.50 89 GLN A O 1
ATOM 720 N N . PHE A 1 90 ? 17.466 4.099 -4.074 1.00 81.38 90 PHE A N 1
ATOM 721 C CA . PHE A 1 90 ? 16.074 4.215 -3.652 1.00 81.38 90 PHE A CA 1
ATOM 722 C C . PHE A 1 90 ? 15.107 4.015 -4.829 1.00 81.38 90 PHE A C 1
ATOM 724 O O . PHE A 1 90 ? 14.129 3.280 -4.693 1.00 81.38 90 PHE A O 1
ATOM 731 N N . ASN A 1 91 ? 15.385 4.629 -5.982 1.00 86.81 91 ASN A N 1
ATOM 732 C CA . ASN A 1 91 ? 14.552 4.491 -7.177 1.00 86.81 91 ASN A CA 1
ATOM 733 C C . ASN A 1 91 ? 14.508 3.037 -7.667 1.00 86.81 91 ASN A C 1
ATOM 735 O O . ASN A 1 91 ? 13.429 2.551 -7.986 1.00 86.81 91 ASN A O 1
ATOM 739 N N . ILE A 1 92 ? 15.630 2.313 -7.649 1.00 85.94 92 ILE A N 1
ATOM 740 C CA . ILE A 1 92 ? 15.690 0.887 -8.017 1.00 85.94 92 ILE A CA 1
ATOM 741 C C . ILE A 1 92 ? 14.876 0.027 -7.036 1.00 85.94 92 ILE A C 1
ATOM 743 O O . ILE A 1 92 ? 14.086 -0.829 -7.445 1.00 85.94 92 ILE A O 1
ATOM 747 N N . ILE A 1 93 ? 15.014 0.269 -5.727 1.00 86.81 93 ILE A N 1
ATOM 748 C CA . ILE A 1 93 ? 14.225 -0.439 -4.708 1.00 86.81 93 ILE A CA 1
ATOM 749 C C . ILE A 1 93 ? 12.734 -0.180 -4.921 1.00 86.81 93 ILE A C 1
ATOM 751 O O . ILE A 1 93 ? 11.941 -1.118 -4.908 1.00 86.81 93 ILE A O 1
ATOM 755 N N . LEU A 1 94 ? 12.335 1.072 -5.134 1.00 88.62 94 LEU A N 1
ATOM 756 C CA . LEU A 1 94 ? 10.930 1.407 -5.317 1.00 88.62 94 LEU A CA 1
ATOM 757 C C . LEU A 1 94 ? 10.377 0.831 -6.628 1.00 88.62 94 LEU A C 1
ATOM 759 O O . LEU A 1 94 ? 9.278 0.279 -6.616 1.00 88.62 94 LEU A O 1
ATOM 763 N N . MET A 1 95 ? 11.163 0.881 -7.709 1.00 90.19 95 MET A N 1
ATOM 764 C CA . MET A 1 95 ? 10.834 0.300 -9.012 1.00 90.19 95 MET A CA 1
ATOM 765 C C . MET A 1 95 ? 10.503 -1.191 -8.882 1.00 90.19 95 MET A C 1
ATOM 767 O O . MET A 1 95 ? 9.383 -1.589 -9.201 1.00 90.19 95 MET A O 1
ATOM 771 N N . SER A 1 96 ? 11.402 -1.978 -8.279 1.00 87.19 96 SER A N 1
ATOM 772 C CA . SER A 1 96 ? 11.219 -3.427 -8.047 1.00 87.19 96 SER A CA 1
ATOM 773 C C . SER A 1 96 ? 10.043 -3.785 -7.117 1.00 87.19 96 SER A C 1
ATOM 775 O O . SER A 1 96 ? 9.677 -4.954 -6.964 1.00 87.19 96 SER A O 1
ATOM 777 N N . HIS A 1 97 ? 9.428 -2.790 -6.469 1.00 89.88 97 HIS A N 1
ATOM 778 C CA . HIS A 1 97 ? 8.279 -2.964 -5.581 1.00 89.88 97 HIS A CA 1
ATOM 779 C C . HIS A 1 97 ? 6.966 -2.416 -6.152 1.00 89.88 97 HIS A C 1
ATOM 781 O O . HIS A 1 97 ? 5.927 -2.626 -5.523 1.00 89.88 97 HIS A O 1
ATOM 787 N N . THR A 1 98 ? 6.966 -1.781 -7.325 1.00 88.19 98 THR A N 1
ATOM 788 C CA . THR A 1 98 ? 5.789 -1.116 -7.918 1.00 88.19 98 THR A CA 1
ATOM 789 C C . THR A 1 98 ? 4.566 -2.037 -8.009 1.00 88.19 98 THR A C 1
ATOM 791 O O . THR A 1 98 ? 3.502 -1.714 -7.471 1.00 88.19 98 THR A O 1
ATOM 794 N N . ASP A 1 99 ? 4.733 -3.242 -8.556 1.00 87.56 99 ASP A N 1
ATOM 795 C CA . ASP A 1 99 ? 3.663 -4.248 -8.646 1.00 87.56 99 ASP A CA 1
ATOM 796 C C . ASP A 1 99 ? 3.119 -4.653 -7.270 1.00 87.56 99 ASP A C 1
ATOM 798 O O . ASP A 1 99 ? 1.914 -4.842 -7.053 1.00 87.56 99 ASP A O 1
ATOM 802 N N . ARG A 1 100 ? 4.023 -4.782 -6.295 1.00 91.25 100 ARG A N 1
ATOM 803 C CA . ARG A 1 100 ? 3.675 -5.168 -4.925 1.00 91.25 100 ARG A CA 1
ATOM 804 C C . ARG A 1 100 ? 2.911 -4.051 -4.219 1.00 91.25 100 ARG A C 1
ATOM 806 O O . ARG A 1 100 ? 1.966 -4.364 -3.493 1.00 91.25 100 ARG A O 1
ATOM 813 N N . ILE A 1 101 ? 3.244 -2.782 -4.471 1.00 92.00 101 ILE A N 1
ATOM 814 C CA . ILE A 1 101 ? 2.501 -1.622 -3.955 1.00 92.00 101 ILE A CA 1
ATOM 815 C C . ILE A 1 101 ? 1.041 -1.717 -4.396 1.00 92.00 101 ILE A C 1
ATOM 817 O O . ILE A 1 101 ? 0.138 -1.693 -3.558 1.00 92.00 101 ILE A O 1
ATOM 821 N N . LYS A 1 102 ? 0.798 -1.903 -5.696 1.00 90.75 102 LYS A N 1
ATOM 822 C CA . LYS A 1 102 ? -0.554 -2.014 -6.260 1.00 90.75 102 LYS A CA 1
ATOM 823 C C . LYS A 1 102 ? -1.332 -3.192 -5.677 1.00 90.75 102 LYS A C 1
ATOM 825 O O . LYS A 1 102 ? -2.499 -3.039 -5.303 1.00 90.75 102 LYS A O 1
ATOM 830 N N . LYS A 1 103 ? -0.684 -4.351 -5.522 1.00 90.88 103 LYS A N 1
ATOM 831 C CA . LYS A 1 103 ? -1.289 -5.536 -4.897 1.00 90.88 103 LYS A CA 1
ATOM 832 C C . LYS A 1 103 ? -1.697 -5.279 -3.443 1.00 90.88 103 LYS A C 1
ATOM 834 O O . LYS A 1 103 ? -2.854 -5.513 -3.094 1.00 90.88 103 LYS A O 1
ATOM 839 N N . HIS A 1 104 ? -0.786 -4.764 -2.614 1.00 92.81 104 HIS A N 1
ATOM 840 C CA . HIS A 1 104 ? -1.061 -4.471 -1.203 1.00 92.81 104 HIS A CA 1
ATOM 841 C C . HIS A 1 104 ? -2.160 -3.418 -1.031 1.00 92.81 104 HIS A C 1
ATOM 843 O O . HIS A 1 104 ? -3.006 -3.549 -0.148 1.00 92.81 104 HIS A O 1
ATOM 849 N N . LEU A 1 105 ? -2.185 -2.398 -1.889 1.00 93.75 105 LEU A N 1
ATOM 850 C CA . LEU A 1 105 ? -3.219 -1.367 -1.867 1.00 93.75 105 LEU A CA 1
ATOM 851 C C . LEU A 1 105 ? -4.592 -1.896 -2.287 1.00 93.75 105 LEU A C 1
ATOM 853 O O . LEU A 1 105 ? -5.592 -1.550 -1.664 1.00 93.75 105 LEU A O 1
ATOM 857 N N . THR A 1 106 ? -4.655 -2.769 -3.292 1.00 90.38 106 THR A N 1
ATOM 858 C CA . THR A 1 106 ? -5.918 -3.384 -3.730 1.00 90.38 106 THR A CA 1
ATOM 859 C C . THR A 1 106 ? -6.492 -4.301 -2.648 1.00 90.38 106 THR A C 1
ATOM 861 O O . THR A 1 106 ? -7.686 -4.249 -2.348 1.00 90.38 106 THR A O 1
ATOM 864 N N . GLU A 1 107 ? -5.638 -5.097 -2.001 1.00 90.62 107 GLU A N 1
ATOM 865 C CA . GLU A 1 107 ? -6.029 -5.919 -0.853 1.00 90.62 107 GLU A CA 1
ATOM 866 C C . GLU A 1 107 ? -6.502 -5.051 0.324 1.00 90.62 107 GLU A C 1
ATOM 868 O O . GLU A 1 107 ? -7.528 -5.341 0.945 1.00 90.62 107 GLU A O 1
ATOM 873 N N . PHE A 1 108 ? -5.807 -3.943 0.595 1.00 92.81 108 PHE A N 1
ATOM 874 C CA . PHE A 1 108 ? -6.219 -2.978 1.608 1.00 92.81 108 PHE A CA 1
ATOM 875 C C . PHE A 1 108 ? -7.589 -2.364 1.306 1.00 92.81 108 PHE A C 1
ATOM 877 O O . PHE A 1 108 ? -8.430 -2.328 2.201 1.00 92.81 108 PHE A O 1
ATOM 884 N N . LEU A 1 109 ? -7.854 -1.937 0.065 1.00 89.88 109 LEU A N 1
ATOM 885 C CA . LEU A 1 109 ? -9.165 -1.415 -0.336 1.00 89.88 109 LEU A CA 1
ATOM 886 C C . LEU A 1 109 ? -10.272 -2.432 -0.047 1.00 89.88 109 LEU A C 1
ATOM 888 O O . LEU A 1 109 ? -11.270 -2.082 0.584 1.00 89.88 109 LEU A O 1
ATOM 892 N N . SER A 1 110 ? -10.069 -3.692 -0.442 1.00 86.69 110 SER A N 1
ATOM 893 C CA . SER A 1 110 ? -11.038 -4.769 -0.217 1.00 86.69 110 SER A CA 1
ATOM 894 C C . SER A 1 110 ? -11.298 -5.004 1.272 1.00 86.69 110 SER A C 1
ATOM 896 O O . SER A 1 110 ? -12.445 -5.108 1.700 1.00 86.69 110 SER A O 1
ATOM 898 N N . ASN A 1 111 ? -10.240 -5.049 2.083 1.00 86.44 111 ASN A N 1
ATOM 899 C CA . ASN A 1 111 ? -10.353 -5.349 3.509 1.00 86.44 111 ASN A CA 1
ATOM 900 C C . ASN A 1 111 ? -10.842 -4.151 4.340 1.00 86.44 111 ASN A C 1
ATOM 902 O O . ASN A 1 111 ? -11.454 -4.341 5.388 1.00 86.44 111 ASN A O 1
ATOM 906 N N . TYR A 1 112 ? -10.588 -2.920 3.889 1.00 88.44 112 TYR A N 1
ATOM 907 C CA . TYR A 1 112 ? -10.886 -1.686 4.621 1.00 88.44 112 TYR A CA 1
ATOM 908 C C . TYR A 1 112 ? -12.127 -0.945 4.098 1.00 88.44 112 TYR A C 1
ATOM 910 O O . TYR A 1 112 ? -12.436 0.140 4.585 1.00 88.44 112 TYR A O 1
ATOM 918 N N . THR A 1 113 ? -12.868 -1.516 3.139 1.00 83.88 113 THR A N 1
ATOM 919 C CA . THR A 1 113 ? -14.005 -0.864 2.451 1.00 83.88 113 THR A CA 1
ATOM 920 C C . THR A 1 113 ? -15.018 -0.231 3.415 1.00 83.88 113 THR A C 1
ATOM 922 O O . THR A 1 113 ? -15.510 0.864 3.172 1.00 83.88 113 THR A O 1
ATOM 925 N N . ILE A 1 114 ? -15.308 -0.886 4.537 1.00 79.25 114 ILE A N 1
ATOM 926 C CA . ILE A 1 114 ? -16.339 -0.456 5.500 1.00 79.25 114 ILE A CA 1
ATOM 927 C C . ILE A 1 114 ? -15.888 0.751 6.322 1.00 79.25 114 ILE A C 1
ATOM 929 O O . ILE A 1 114 ? -16.691 1.594 6.713 1.00 79.25 114 ILE A O 1
ATOM 933 N N . TYR A 1 115 ? -14.587 0.832 6.580 1.00 82.50 115 TYR A N 1
ATOM 934 C CA . TYR A 1 115 ? -13.959 1.917 7.320 1.00 82.50 115 TYR A CA 1
ATOM 935 C C . TYR A 1 115 ? -13.453 3.028 6.392 1.00 82.50 115 TYR A C 1
ATOM 937 O O . TYR A 1 115 ? -12.868 4.008 6.859 1.00 82.50 115 TYR A O 1
ATOM 945 N N . MET A 1 116 ? -13.647 2.867 5.080 1.00 86.31 116 MET A N 1
ATOM 946 C CA . MET A 1 116 ? -13.084 3.730 4.059 1.00 86.31 116 MET A CA 1
ATOM 947 C C . MET A 1 116 ? -13.703 5.124 4.125 1.00 86.31 116 MET A C 1
ATOM 949 O O . MET A 1 116 ? -14.912 5.300 3.986 1.00 86.31 116 MET A O 1
ATOM 953 N N . ASN A 1 117 ? -12.850 6.131 4.284 1.00 88.94 117 ASN A N 1
ATOM 954 C CA . ASN A 1 117 ? -13.228 7.526 4.109 1.00 88.94 117 ASN A CA 1
ATOM 955 C C . ASN A 1 117 ? -12.665 8.064 2.781 1.00 88.94 117 ASN A C 1
ATOM 957 O O . ASN A 1 117 ? -11.790 7.452 2.163 1.00 88.94 117 ASN A O 1
ATOM 961 N N . GLN A 1 118 ? -13.166 9.221 2.342 1.00 90.25 118 GLN A N 1
ATOM 962 C CA . GLN A 1 118 ? -12.765 9.816 1.064 1.00 90.25 118 GLN A CA 1
ATOM 963 C C . GLN A 1 118 ? -11.262 10.126 1.000 1.00 90.25 118 GLN A C 1
ATOM 965 O O . GLN A 1 118 ? -10.651 9.982 -0.055 1.00 90.25 118 GLN A O 1
ATOM 970 N N . GLU A 1 119 ? -10.663 10.552 2.113 1.00 93.00 119 GLU A N 1
ATOM 971 C CA . GLU A 1 119 ? -9.251 10.930 2.180 1.00 93.00 119 GLU A CA 1
ATOM 972 C C . GLU A 1 119 ? -8.332 9.720 1.961 1.00 93.00 119 GLU A C 1
ATOM 974 O O . GLU A 1 119 ? -7.456 9.763 1.094 1.00 93.00 119 GLU A O 1
ATOM 979 N N . ILE A 1 120 ? -8.582 8.621 2.679 1.00 93.25 120 ILE A N 1
ATOM 980 C CA . ILE A 1 120 ? -7.864 7.352 2.526 1.00 93.25 120 ILE A CA 1
ATOM 981 C C . ILE A 1 120 ? -8.077 6.813 1.112 1.00 93.25 120 ILE A C 1
ATOM 983 O O . ILE A 1 120 ? -7.102 6.495 0.435 1.00 93.25 120 ILE A O 1
ATOM 987 N N . ASN A 1 121 ? -9.326 6.772 0.636 1.00 92.88 121 ASN A N 1
ATOM 988 C CA . ASN A 1 121 ? -9.649 6.253 -0.692 1.00 92.88 121 ASN A CA 1
ATOM 989 C C . ASN A 1 121 ? -8.898 7.011 -1.795 1.00 92.88 121 ASN A C 1
ATOM 991 O O . ASN A 1 121 ? -8.238 6.400 -2.631 1.00 92.88 121 ASN A O 1
ATOM 995 N N . ASN A 1 122 ? -8.934 8.346 -1.763 1.00 94.19 122 ASN A N 1
ATOM 996 C CA . ASN A 1 122 ? -8.226 9.183 -2.731 1.00 94.19 122 ASN A CA 1
ATOM 997 C C . ASN A 1 122 ? -6.710 8.957 -2.679 1.00 94.19 122 ASN A C 1
ATOM 999 O O . ASN A 1 122 ? -6.065 8.889 -3.722 1.00 94.19 122 ASN A O 1
ATOM 1003 N N . SER A 1 123 ? -6.136 8.838 -1.478 1.00 95.00 123 SER A N 1
ATOM 1004 C CA . SER A 1 123 ? -4.697 8.618 -1.310 1.00 95.00 123 SER A CA 1
ATOM 1005 C C . SER A 1 123 ? -4.259 7.243 -1.819 1.00 95.00 123 SER A C 1
ATOM 1007 O O . SER A 1 123 ? -3.198 7.128 -2.430 1.00 95.00 123 SER A O 1
ATOM 1009 N N . VAL A 1 124 ? -5.073 6.207 -1.605 1.00 95.12 124 VAL A N 1
ATOM 1010 C CA . VAL A 1 124 ? -4.809 4.853 -2.108 1.00 95.12 124 VAL A CA 1
ATOM 1011 C C . VAL A 1 124 ? -4.919 4.803 -3.633 1.00 95.12 124 VAL A C 1
ATOM 1013 O O . VAL A 1 124 ? -4.025 4.273 -4.292 1.00 95.12 124 VAL A O 1
ATOM 1016 N N . TRP A 1 125 ? -5.967 5.397 -4.211 1.00 94.75 125 TRP A N 1
ATOM 1017 C CA . TRP A 1 125 ? -6.133 5.462 -5.666 1.00 94.75 125 TRP A CA 1
ATOM 1018 C C . TRP A 1 125 ? -5.026 6.258 -6.351 1.00 94.75 125 TRP A C 1
ATOM 1020 O O . TRP A 1 125 ? -4.557 5.848 -7.410 1.00 94.75 125 TRP A O 1
ATOM 1030 N N . ALA A 1 126 ? -4.567 7.357 -5.745 1.00 95.06 126 ALA A N 1
ATOM 1031 C CA . ALA A 1 126 ? -3.439 8.122 -6.266 1.00 95.06 126 ALA A CA 1
ATOM 1032 C C . ALA A 1 126 ? -2.184 7.246 -6.398 1.00 95.06 126 ALA A C 1
ATOM 1034 O O . ALA A 1 126 ? -1.569 7.226 -7.461 1.00 95.06 126 ALA A O 1
ATOM 1035 N N . LEU A 1 127 ? -1.856 6.465 -5.364 1.00 95.69 127 LEU A N 1
ATOM 1036 C CA . LEU A 1 127 ? -0.726 5.535 -5.405 1.00 95.69 127 LEU A CA 1
ATOM 1037 C C . LEU A 1 127 ? -0.914 4.413 -6.433 1.00 95.69 127 LEU A C 1
ATOM 1039 O O . LEU A 1 127 ? 0.028 4.098 -7.152 1.00 95.69 127 LEU A O 1
ATOM 1043 N N . CYS A 1 128 ? -2.115 3.837 -6.550 1.00 94.50 128 CYS A N 1
ATOM 1044 C CA . CYS A 1 128 ? -2.393 2.802 -7.555 1.00 94.50 128 CYS A CA 1
ATOM 1045 C C . CYS A 1 128 ? -2.221 3.328 -8.989 1.00 94.50 128 CYS A C 1
ATOM 1047 O O . CYS A 1 128 ? -1.665 2.638 -9.845 1.00 94.50 128 CYS A O 1
ATOM 1049 N N . ASN A 1 129 ? -2.674 4.557 -9.247 1.00 94.56 129 ASN A N 1
ATOM 1050 C CA . ASN A 1 129 ? -2.532 5.201 -10.549 1.00 94.56 129 ASN A CA 1
ATOM 1051 C C . ASN A 1 129 ? -1.069 5.538 -10.846 1.00 94.56 129 ASN A C 1
ATOM 1053 O O . ASN A 1 129 ? -0.607 5.293 -11.953 1.00 94.56 129 ASN A O 1
ATOM 1057 N N . MET A 1 130 ? -0.324 6.042 -9.858 1.00 94.62 130 MET A N 1
ATOM 1058 C CA . MET A 1 130 ? 1.112 6.292 -10.010 1.00 94.62 130 MET A CA 1
ATOM 1059 C C . MET A 1 130 ? 1.884 5.001 -10.298 1.00 94.62 130 MET A C 1
ATOM 1061 O O . MET A 1 130 ? 2.685 4.985 -11.223 1.00 94.62 130 MET A O 1
ATOM 1065 N N . ALA A 1 131 ? 1.594 3.910 -9.582 1.00 93.31 131 ALA A N 1
ATOM 1066 C CA . ALA A 1 131 ? 2.198 2.605 -9.854 1.00 93.31 131 ALA A CA 1
ATOM 1067 C C . ALA A 1 131 ? 1.888 2.118 -11.280 1.00 93.31 131 ALA A C 1
ATOM 1069 O O . ALA A 1 131 ? 2.780 1.693 -12.001 1.00 93.31 131 ALA A O 1
ATOM 1070 N N . THR A 1 132 ? 0.643 2.284 -11.734 1.00 92.81 132 THR A N 1
ATOM 1071 C CA . THR A 1 132 ? 0.248 1.934 -13.110 1.00 92.81 132 THR A CA 1
ATOM 1072 C C . THR A 1 132 ? 0.954 2.803 -14.160 1.00 92.81 132 THR A C 1
ATOM 1074 O O . THR A 1 132 ? 1.272 2.325 -15.245 1.00 92.81 132 THR A O 1
ATOM 1077 N N . ASN A 1 133 ? 1.236 4.073 -13.855 1.00 93.31 133 ASN A N 1
ATOM 1078 C CA . ASN A 1 133 ? 2.011 4.930 -14.751 1.00 93.31 133 ASN A CA 1
ATOM 1079 C C . ASN A 1 133 ? 3.471 4.467 -14.855 1.00 93.31 133 ASN A C 1
ATOM 1081 O O . ASN A 1 133 ? 4.017 4.478 -15.953 1.00 93.31 133 ASN A O 1
ATOM 1085 N N . ILE A 1 134 ? 4.084 4.027 -13.750 1.00 93.25 134 ILE A N 1
ATOM 1086 C CA . ILE A 1 134 ? 5.428 3.429 -13.766 1.00 93.25 134 ILE A CA 1
ATOM 1087 C C . ILE A 1 134 ? 5.444 2.153 -14.614 1.00 93.25 134 ILE A C 1
ATOM 1089 O O . ILE A 1 134 ? 6.293 2.034 -15.492 1.00 93.25 134 ILE A O 1
ATOM 1093 N N . GLU A 1 135 ? 4.472 1.252 -14.421 1.00 91.44 135 GLU A N 1
ATOM 1094 C CA . GLU A 1 135 ? 4.318 0.040 -15.244 1.00 91.44 135 GLU A CA 1
ATOM 1095 C C . GLU A 1 135 ? 4.249 0.397 -16.743 1.00 91.44 135 GLU A C 1
ATOM 1097 O O . GLU A 1 135 ? 4.860 -0.266 -17.579 1.00 91.44 135 GLU A O 1
ATOM 1102 N N . ALA A 1 136 ? 3.540 1.472 -17.108 1.00 91.62 136 ALA A N 1
ATOM 1103 C CA . ALA A 1 136 ? 3.451 1.926 -18.495 1.00 91.62 136 ALA A CA 1
ATOM 1104 C C . ALA A 1 136 ? 4.789 2.459 -19.043 1.00 91.62 136 ALA A C 1
ATOM 1106 O O . ALA A 1 136 ? 5.109 2.205 -20.206 1.00 91.62 136 ALA A O 1
ATOM 1107 N N . ILE A 1 137 ? 5.571 3.174 -18.225 1.00 92.38 137 ILE A N 1
ATOM 1108 C CA . ILE A 1 137 ? 6.919 3.643 -18.591 1.00 92.38 137 ILE A CA 1
ATOM 1109 C C . ILE A 1 137 ? 7.852 2.445 -18.799 1.00 92.38 137 ILE A C 1
ATOM 1111 O O . ILE A 1 137 ? 8.575 2.403 -19.793 1.00 92.38 137 ILE A O 1
ATOM 1115 N N . GLU A 1 138 ? 7.800 1.456 -17.907 1.00 91.50 138 GLU A N 1
ATOM 1116 C CA . GLU A 1 138 ? 8.568 0.213 -18.019 1.00 91.50 138 GLU A CA 1
ATOM 1117 C C . GLU A 1 138 ? 8.250 -0.522 -19.321 1.00 91.50 138 GLU A C 1
ATOM 1119 O O . GLU A 1 138 ? 9.151 -0.833 -20.093 1.00 91.50 138 GLU A O 1
ATOM 1124 N N . HIS A 1 139 ? 6.964 -0.725 -19.619 1.00 91.00 139 HIS A N 1
ATOM 1125 C CA . HIS A 1 139 ? 6.532 -1.408 -20.839 1.00 91.00 139 HIS A CA 1
ATOM 1126 C C . HIS A 1 139 ? 6.962 -0.672 -22.110 1.00 91.00 139 HIS A C 1
ATOM 1128 O O . HIS A 1 139 ? 7.305 -1.314 -23.101 1.00 91.00 139 HIS A O 1
ATOM 1134 N N . TYR A 1 140 ? 6.931 0.663 -22.105 1.00 91.19 140 TYR A N 1
ATOM 1135 C CA . TYR A 1 140 ? 7.355 1.466 -23.251 1.00 91.19 140 TYR A CA 1
ATOM 1136 C C . TYR A 1 140 ? 8.872 1.395 -23.483 1.00 91.19 140 TYR A C 1
ATOM 1138 O O . TYR A 1 140 ? 9.317 1.398 -24.631 1.00 91.19 140 TYR A O 1
ATOM 1146 N N . ASN A 1 141 ? 9.654 1.309 -22.405 1.00 88.06 141 ASN A N 1
ATOM 1147 C CA . ASN A 1 141 ? 11.116 1.315 -22.447 1.00 88.06 141 ASN A CA 1
ATOM 1148 C C . ASN A 1 141 ? 11.754 -0.083 -22.406 1.00 88.06 141 ASN A C 1
ATOM 1150 O O . ASN A 1 141 ? 12.981 -0.181 -22.435 1.00 88.06 141 ASN A O 1
ATOM 1154 N N . TYR A 1 142 ? 10.951 -1.146 -22.331 1.00 91.69 142 TYR A N 1
ATOM 1155 C CA . TYR A 1 142 ? 11.443 -2.512 -22.188 1.00 91.69 142 TYR A CA 1
ATOM 1156 C C . TYR A 1 142 ? 12.299 -2.935 -23.388 1.00 91.69 142 TYR A C 1
ATOM 1158 O O . TYR A 1 142 ? 11.847 -2.930 -24.537 1.00 91.69 142 TYR A O 1
ATOM 1166 N N . ASP A 1 143 ? 13.531 -3.362 -23.114 1.00 94.06 143 ASP A N 1
ATOM 1167 C CA . ASP A 1 143 ? 14.462 -3.879 -24.110 1.00 94.06 143 ASP A CA 1
ATOM 1168 C C . ASP A 1 143 ? 14.680 -5.378 -23.887 1.00 94.06 143 ASP A C 1
ATOM 1170 O O . ASP A 1 143 ? 15.261 -5.806 -22.889 1.00 94.06 143 ASP A O 1
ATOM 1174 N N . VAL A 1 144 ? 14.251 -6.184 -24.860 1.00 93.12 144 VAL A N 1
ATOM 1175 C CA . VAL A 1 144 ? 14.393 -7.651 -24.843 1.00 93.12 144 VAL A CA 1
ATOM 1176 C C . VAL A 1 144 ? 15.850 -8.125 -24.824 1.00 93.12 144 VAL A C 1
ATOM 1178 O O . VAL A 1 144 ? 16.107 -9.292 -24.540 1.00 93.12 144 VAL A O 1
ATOM 1181 N N . ASN A 1 145 ? 16.807 -7.254 -25.160 1.00 95.94 145 ASN A N 1
ATOM 1182 C CA . ASN A 1 145 ? 18.233 -7.578 -25.133 1.00 95.94 145 ASN A CA 1
ATOM 1183 C C . ASN A 1 145 ? 18.876 -7.324 -23.764 1.00 95.94 145 ASN A C 1
ATOM 1185 O O . ASN A 1 145 ? 20.043 -7.668 -23.575 1.00 95.94 145 ASN A O 1
ATOM 1189 N N . ARG A 1 146 ? 18.142 -6.711 -22.832 1.00 93.19 146 ARG A N 1
ATOM 1190 C CA . ARG A 1 146 ? 18.583 -6.440 -21.464 1.00 93.19 146 ARG A CA 1
ATOM 1191 C C . ARG A 1 146 ? 18.003 -7.477 -20.514 1.00 93.19 146 ARG A C 1
ATOM 1193 O O . ARG A 1 146 ? 16.912 -8.000 -20.728 1.00 93.19 146 ARG A O 1
ATOM 1200 N N . SER A 1 147 ? 18.736 -7.764 -19.447 1.00 92.44 147 SER A N 1
ATOM 1201 C CA . SER A 1 147 ? 18.189 -8.500 -18.309 1.00 92.44 147 SER A CA 1
ATOM 1202 C C . SER A 1 147 ? 17.098 -7.691 -17.602 1.00 92.44 147 SER A C 1
ATOM 1204 O O . SER A 1 147 ? 17.051 -6.465 -17.710 1.00 92.44 147 SER A O 1
ATOM 1206 N N . ASP A 1 148 ? 16.246 -8.365 -16.828 1.00 87.69 148 ASP A N 1
ATOM 1207 C CA . ASP A 1 148 ? 15.186 -7.700 -16.056 1.00 87.69 148 ASP A CA 1
ATOM 1208 C C . ASP A 1 148 ? 15.759 -6.620 -15.123 1.00 87.69 148 ASP A C 1
ATOM 1210 O O . ASP A 1 148 ? 15.243 -5.511 -15.072 1.00 87.69 148 ASP A O 1
ATOM 1214 N N . VAL A 1 149 ? 16.902 -6.888 -14.483 1.00 88.25 149 VAL A N 1
ATOM 1215 C CA . VAL A 1 149 ? 17.587 -5.923 -13.604 1.00 88.25 149 VAL A CA 1
ATOM 1216 C C . VAL A 1 149 ? 18.079 -4.693 -14.376 1.00 88.25 149 VAL A C 1
ATOM 1218 O O . VAL A 1 149 ? 17.986 -3.572 -13.884 1.00 88.25 149 VAL A O 1
ATOM 1221 N N . GLU A 1 150 ? 18.597 -4.872 -15.592 1.00 91.00 150 GLU A N 1
ATOM 1222 C CA . GLU A 1 150 ? 19.034 -3.756 -16.444 1.00 91.00 150 GLU A CA 1
ATOM 1223 C C . GLU A 1 150 ? 17.846 -2.937 -16.974 1.00 91.00 150 GLU A C 1
ATOM 1225 O O . GLU A 1 150 ? 17.946 -1.712 -17.098 1.00 91.00 150 GLU A O 1
ATOM 1230 N N . ASN A 1 151 ? 16.716 -3.591 -17.261 1.00 91.50 151 ASN A N 1
ATOM 1231 C CA . ASN A 1 151 ? 15.465 -2.927 -17.631 1.00 91.50 151 ASN A CA 1
ATOM 1232 C C . ASN A 1 151 ? 14.878 -2.134 -16.455 1.00 91.50 151 ASN A C 1
ATOM 1234 O O . ASN A 1 151 ? 14.539 -0.960 -16.627 1.00 91.50 151 ASN A O 1
ATOM 1238 N N . GLU A 1 152 ? 14.831 -2.718 -15.255 1.00 89.19 152 GLU A N 1
ATOM 1239 C CA . GLU A 1 152 ? 14.408 -2.038 -14.025 1.00 89.19 152 GLU A CA 1
ATOM 1240 C C . GLU A 1 152 ? 15.301 -0.830 -13.730 1.00 89.19 152 GLU A C 1
ATOM 1242 O O . GLU A 1 152 ? 14.803 0.267 -13.480 1.00 89.19 152 GLU A O 1
ATOM 1247 N N . TYR A 1 153 ? 16.623 -1.002 -13.819 1.00 91.00 153 TYR A N 1
ATOM 1248 C CA . TYR A 1 153 ? 17.587 0.075 -13.629 1.00 91.00 153 TYR A CA 1
ATOM 1249 C C . TYR A 1 153 ? 17.339 1.231 -14.603 1.00 91.00 153 TYR A C 1
ATOM 1251 O O . TYR A 1 153 ? 17.157 2.375 -14.182 1.00 91.00 153 TYR A O 1
ATOM 1259 N N . SER A 1 154 ? 17.259 0.936 -15.903 1.00 91.19 154 SER A N 1
ATOM 1260 C CA . SER A 1 154 ? 17.006 1.947 -16.935 1.00 91.19 154 SER A CA 1
ATOM 1261 C C . SER A 1 154 ? 15.671 2.660 -16.722 1.00 91.19 154 SER A C 1
ATOM 1263 O O . SER A 1 154 ? 15.599 3.880 -16.857 1.00 91.19 154 SER A O 1
ATOM 1265 N N . THR A 1 155 ? 14.625 1.916 -16.365 1.00 92.88 155 THR A N 1
ATOM 1266 C CA . THR A 1 155 ? 13.299 2.476 -16.084 1.00 92.88 155 THR A CA 1
ATOM 1267 C C . THR A 1 155 ? 13.329 3.364 -14.846 1.00 92.88 155 THR A C 1
ATOM 1269 O O . THR A 1 155 ? 12.731 4.436 -14.850 1.00 92.88 155 THR A O 1
ATOM 1272 N N . SER A 1 156 ? 14.076 2.980 -13.808 1.00 91.44 156 SER A N 1
ATOM 1273 C CA . SER A 1 156 ? 14.206 3.768 -12.580 1.00 91.44 156 SER A CA 1
ATOM 1274 C C . SER A 1 156 ? 14.887 5.124 -12.804 1.00 91.44 156 SER A C 1
ATOM 1276 O O . SER A 1 156 ? 14.580 6.089 -12.101 1.00 91.44 156 SER A O 1
ATOM 1278 N N . MET A 1 157 ? 15.784 5.211 -13.794 1.00 90.94 157 MET A N 1
ATOM 1279 C CA . MET A 1 157 ? 16.426 6.466 -14.191 1.00 90.94 157 MET A CA 1
ATOM 1280 C C . MET A 1 157 ? 15.450 7.375 -14.936 1.00 90.94 157 MET A C 1
ATOM 1282 O O . MET A 1 157 ? 15.342 8.556 -14.609 1.00 90.94 157 MET A O 1
ATOM 128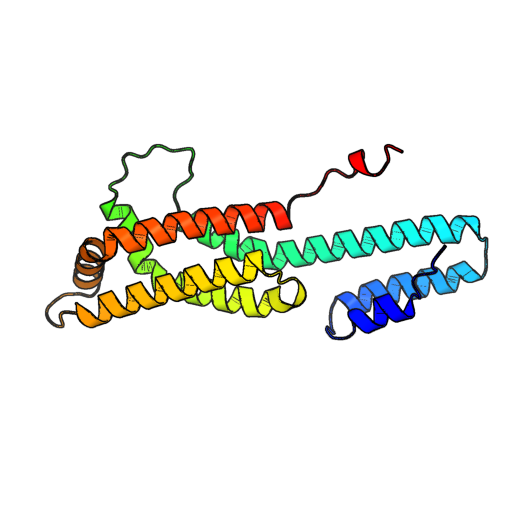6 N N . GLU A 1 158 ? 14.699 6.820 -15.887 1.00 91.44 158 GLU A N 1
ATOM 1287 C CA . GLU A 1 158 ? 13.717 7.574 -16.671 1.00 91.44 158 GLU A CA 1
ATOM 1288 C C . GLU A 1 158 ? 12.539 8.050 -15.804 1.00 91.44 1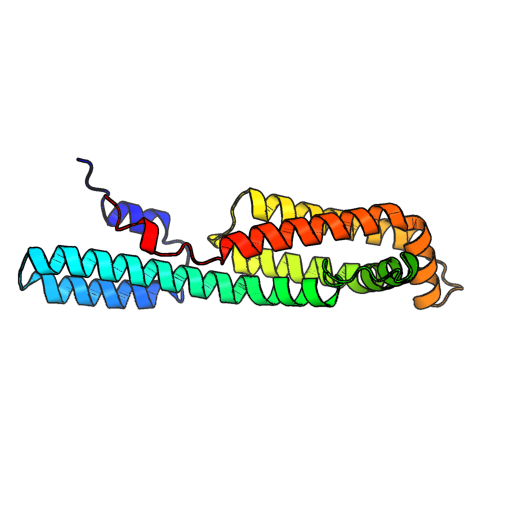58 GLU A C 1
ATOM 1290 O O . GLU A 1 158 ? 12.127 9.204 -15.880 1.00 91.44 158 GLU A O 1
ATOM 1295 N N . ALA A 1 159 ? 12.041 7.185 -14.917 1.00 92.75 159 ALA A N 1
ATOM 1296 C CA . ALA A 1 159 ? 10.891 7.443 -14.052 1.00 92.75 159 ALA A CA 1
ATOM 1297 C C . ALA A 1 159 ? 11.265 8.062 -12.691 1.00 92.75 159 ALA A C 1
ATOM 1299 O O . ALA A 1 159 ? 10.493 8.007 -11.729 1.00 92.75 159 ALA A O 1
ATOM 1300 N N . SER A 1 160 ? 12.470 8.626 -12.564 1.0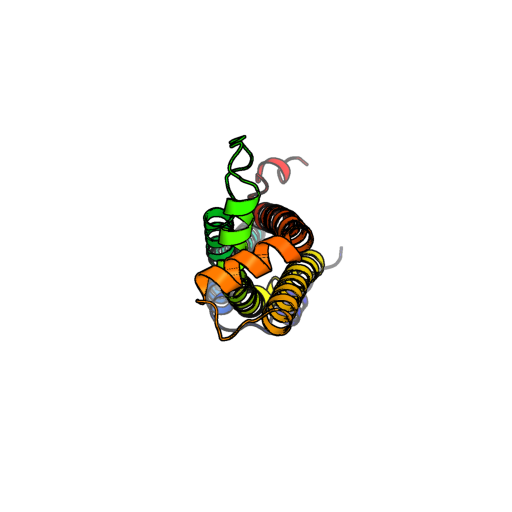0 90.50 160 SER A N 1
ATOM 1301 C CA . SER A 1 160 ? 13.002 9.116 -11.285 1.00 90.50 160 SER A CA 1
ATOM 1302 C C . SER A 1 160 ? 12.073 10.130 -10.602 1.00 90.50 160 SER A C 1
ATOM 1304 O O . SER A 1 160 ? 11.895 10.119 -9.379 1.00 90.50 160 SER A O 1
ATOM 1306 N N . LYS A 1 161 ? 11.432 11.006 -11.383 1.00 90.50 161 LYS A N 1
ATOM 1307 C CA . LYS A 1 161 ? 10.502 12.008 -10.855 1.00 90.50 161 LYS A CA 1
ATOM 1308 C C . LYS A 1 161 ? 9.230 11.352 -10.309 1.00 90.50 161 LYS A C 1
ATOM 1310 O O . LYS A 1 161 ? 8.799 11.678 -9.204 1.00 90.50 161 LYS A O 1
ATOM 1315 N N . GLU A 1 162 ? 8.653 10.422 -11.051 1.00 92.19 162 GLU A N 1
ATOM 1316 C CA . GLU A 1 162 ? 7.451 9.675 -10.694 1.00 92.19 162 GLU A CA 1
ATOM 1317 C C . GLU A 1 162 ? 7.693 8.820 -9.441 1.00 92.19 162 GLU A C 1
ATOM 1319 O O . GLU A 1 162 ? 6.865 8.799 -8.529 1.00 92.19 162 GLU A O 1
ATOM 1324 N N . LEU A 1 163 ? 8.867 8.193 -9.332 1.00 91.44 163 LEU A N 1
ATOM 1325 C CA . LEU A 1 163 ? 9.279 7.420 -8.158 1.00 91.44 163 LEU A CA 1
ATOM 1326 C C . LEU A 1 163 ? 9.414 8.303 -6.905 1.00 91.44 163 LEU A C 1
ATOM 1328 O O . LEU A 1 163 ? 8.952 7.932 -5.819 1.00 91.44 163 LEU A O 1
ATOM 1332 N N . LYS A 1 164 ? 9.947 9.525 -7.037 1.00 88.81 164 LYS A N 1
ATOM 1333 C CA . LYS A 1 164 ? 9.939 10.513 -5.941 1.00 88.81 164 LYS A CA 1
ATOM 1334 C C . LYS A 1 164 ? 8.524 10.890 -5.514 1.00 88.81 164 LYS A C 1
ATOM 1336 O O . LYS A 1 164 ? 8.258 11.015 -4.317 1.00 88.81 164 LYS A O 1
ATOM 1341 N N . GLU A 1 165 ? 7.615 11.075 -6.464 1.00 91.12 165 GLU A N 1
ATOM 1342 C CA . GLU A 1 165 ? 6.217 11.392 -6.165 1.00 91.12 165 GLU A CA 1
ATOM 1343 C C . GLU A 1 165 ? 5.519 10.233 -5.440 1.00 91.12 165 GLU A C 1
ATOM 1345 O O . GLU A 1 165 ? 4.825 10.474 -4.447 1.00 91.12 165 GLU A O 1
ATOM 1350 N N . ILE A 1 166 ? 5.779 8.982 -5.839 1.00 92.44 166 ILE A N 1
ATOM 1351 C CA . ILE A 1 166 ? 5.296 7.788 -5.129 1.00 92.44 166 ILE A CA 1
ATOM 1352 C C . ILE A 1 166 ? 5.783 7.792 -3.681 1.00 92.44 166 ILE A C 1
ATOM 1354 O O . ILE A 1 166 ? 4.969 7.617 -2.775 1.00 92.44 166 ILE A O 1
ATOM 1358 N N . LYS A 1 167 ? 7.071 8.060 -3.428 1.00 89.94 167 LYS A N 1
ATOM 1359 C CA . LYS A 1 167 ? 7.611 8.157 -2.059 1.00 89.94 167 LYS A CA 1
ATOM 1360 C C . LYS A 1 167 ? 6.831 9.159 -1.208 1.00 89.94 167 LYS A C 1
ATOM 1362 O O . LYS A 1 167 ? 6.429 8.847 -0.088 1.00 89.94 167 LYS A O 1
ATOM 1367 N N . VAL A 1 168 ? 6.594 10.359 -1.739 1.00 90.75 168 VAL A N 1
ATOM 1368 C CA . VAL A 1 168 ? 5.844 11.411 -1.035 1.00 90.75 168 VAL A CA 1
ATOM 1369 C C . VAL A 1 168 ? 4.412 10.959 -0.742 1.00 90.75 168 VAL A C 1
ATOM 1371 O O . VAL A 1 168 ? 3.912 11.178 0.364 1.00 90.75 168 VAL A O 1
ATOM 1374 N N . GLN A 1 169 ? 3.750 10.300 -1.695 1.00 94.12 169 GLN A N 1
ATOM 1375 C CA . GLN A 1 169 ? 2.397 9.787 -1.484 1.00 94.12 169 GLN A CA 1
ATOM 1376 C C . GLN A 1 169 ? 2.348 8.614 -0.498 1.00 94.12 169 GLN A C 1
ATOM 1378 O O . GLN A 1 169 ? 1.393 8.531 0.277 1.00 94.12 169 GLN A O 1
ATOM 1383 N N . ILE A 1 170 ? 3.369 7.751 -0.458 1.00 94.06 170 ILE A N 1
ATOM 1384 C CA . ILE A 1 170 ? 3.490 6.695 0.557 1.00 94.06 170 ILE A CA 1
ATOM 1385 C C . ILE A 1 170 ? 3.567 7.326 1.949 1.00 94.06 170 ILE A C 1
ATOM 1387 O O . ILE A 1 170 ? 2.804 6.942 2.834 1.00 94.06 170 ILE A O 1
ATOM 13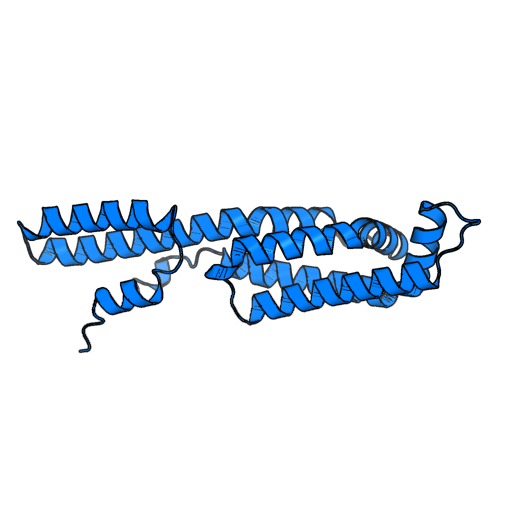91 N N . GLU A 1 171 ? 4.422 8.331 2.150 1.00 91.69 171 GLU A N 1
ATOM 1392 C CA . GLU A 1 171 ? 4.532 9.028 3.439 1.00 91.69 171 GLU A CA 1
ATOM 1393 C C . GLU A 1 171 ? 3.230 9.736 3.829 1.00 91.69 171 GLU A C 1
ATOM 1395 O O . GLU A 1 171 ? 2.805 9.695 4.988 1.00 91.69 171 GLU A O 1
ATOM 1400 N N . LYS A 1 172 ? 2.537 10.341 2.860 1.00 93.50 172 LYS A N 1
ATOM 1401 C CA . LYS A 1 172 ? 1.217 10.933 3.090 1.00 93.50 172 LYS A CA 1
ATOM 1402 C C . LYS A 1 172 ? 0.207 9.885 3.561 1.00 93.50 172 LYS A C 1
ATOM 1404 O O . LYS A 1 172 ? -0.456 10.103 4.576 1.00 93.50 172 LYS A O 1
ATOM 1409 N N . LEU A 1 173 ? 0.112 8.748 2.870 1.00 95.00 173 LEU A N 1
ATOM 1410 C CA . LEU A 1 173 ? -0.802 7.673 3.246 1.00 95.00 173 LEU A CA 1
ATOM 1411 C C . LEU A 1 173 ? -0.438 7.088 4.616 1.00 95.00 173 LEU A C 1
ATOM 1413 O O . LEU A 1 173 ? -1.326 6.928 5.450 1.00 95.00 173 LEU A O 1
ATOM 1417 N N . LYS A 1 174 ? 0.851 6.851 4.899 1.00 94.00 174 LYS A N 1
ATOM 1418 C CA . LYS A 1 174 ? 1.326 6.419 6.225 1.00 94.00 174 LYS A CA 1
ATOM 1419 C C . LYS A 1 174 ? 0.824 7.354 7.319 1.00 94.00 174 LYS A C 1
ATOM 1421 O O . LYS A 1 174 ? 0.261 6.880 8.299 1.00 94.00 174 LYS A O 1
ATOM 1426 N N . ASN A 1 175 ? 0.962 8.667 7.143 1.00 92.31 175 ASN A N 1
ATOM 1427 C CA . ASN A 1 175 ? 0.510 9.652 8.129 1.00 92.31 175 ASN A CA 1
ATOM 1428 C C . ASN A 1 175 ? -1.008 9.611 8.365 1.00 92.31 175 ASN A C 1
ATOM 1430 O O . ASN A 1 175 ? -1.443 9.639 9.519 1.00 92.31 175 ASN A O 1
ATOM 1434 N N . ILE A 1 176 ? -1.808 9.497 7.298 1.00 93.75 176 ILE A N 1
ATOM 1435 C CA . ILE A 1 176 ? -3.271 9.361 7.395 1.00 93.75 176 ILE A CA 1
ATOM 1436 C C . ILE A 1 176 ? -3.629 8.081 8.164 1.00 93.75 176 ILE A C 1
ATOM 1438 O O . ILE A 1 176 ? -4.391 8.119 9.129 1.00 93.75 176 ILE A O 1
ATOM 1442 N N . LEU A 1 177 ? -3.031 6.951 7.784 1.00 93.69 177 LEU A N 1
ATOM 1443 C CA . LEU A 1 177 ? -3.279 5.651 8.406 1.00 93.69 177 LEU A CA 1
ATOM 1444 C C . LEU A 1 177 ? -2.824 5.610 9.870 1.00 93.69 177 LEU A C 1
ATOM 1446 O O . LEU A 1 177 ? -3.519 5.049 10.715 1.00 93.69 177 LEU A O 1
ATOM 1450 N N . TYR A 1 178 ? -1.698 6.244 10.197 1.00 91.75 178 TYR A N 1
ATOM 1451 C CA . TYR A 1 178 ? -1.238 6.400 11.572 1.00 91.75 178 TYR A CA 1
ATOM 1452 C C . TYR A 1 178 ? -2.212 7.221 12.411 1.00 91.75 178 TYR A C 1
ATOM 1454 O O . TYR A 1 178 ? -2.473 6.860 13.559 1.00 91.75 178 TYR A O 1
ATOM 1462 N N . HIS A 1 179 ? -2.767 8.301 11.854 1.00 90.38 179 HIS A N 1
ATOM 1463 C CA . HIS A 1 179 ? -3.787 9.100 12.528 1.00 90.38 179 HIS A CA 1
ATOM 1464 C C . HIS A 1 179 ? -5.057 8.286 12.796 1.00 90.38 179 HIS A C 1
ATOM 1466 O O . HIS A 1 179 ? -5.595 8.343 13.901 1.00 90.38 179 HIS A O 1
ATOM 1472 N N . GLU A 1 180 ? -5.478 7.479 11.823 1.00 87.62 180 GLU A N 1
ATOM 1473 C CA . GLU A 1 180 ? -6.677 6.639 11.890 1.00 87.62 180 GLU A CA 1
ATOM 1474 C C . GLU A 1 180 ? -6.620 5.603 13.029 1.00 87.62 180 GLU A C 1
ATOM 1476 O O . GLU A 1 180 ? -7.635 5.312 13.662 1.00 87.62 180 GLU A O 1
ATOM 1481 N N . ILE A 1 181 ? -5.429 5.075 13.339 1.00 87.06 181 ILE A N 1
ATOM 1482 C CA . ILE A 1 181 ? -5.227 4.069 14.403 1.00 87.06 181 ILE A CA 1
ATOM 1483 C C . ILE A 1 181 ? -4.648 4.633 15.708 1.00 87.06 181 ILE A C 1
ATOM 1485 O O . ILE A 1 181 ? -4.416 3.872 16.669 1.00 87.06 181 ILE A O 1
ATOM 1489 N N . LYS A 1 182 ? -4.384 5.945 15.760 1.00 81.31 182 LYS A N 1
ATOM 1490 C CA . LYS A 1 182 ? -3.877 6.618 16.957 1.00 81.31 182 LYS A CA 1
ATOM 1491 C C . LYS A 1 182 ? -4.979 6.656 18.009 1.00 81.31 182 LYS A C 1
ATOM 1493 O O . LYS A 1 182 ? -6.090 7.117 17.766 1.00 81.31 182 LYS A O 1
ATOM 1498 N N . ILE A 1 183 ? -4.652 6.202 19.218 1.00 57.72 183 ILE A N 1
ATOM 1499 C CA . ILE A 1 183 ? -5.544 6.360 20.370 1.00 57.72 183 ILE A CA 1
ATOM 1500 C C . ILE A 1 183 ? -5.631 7.859 20.642 1.00 57.72 183 ILE A C 1
ATOM 1502 O O . ILE A 1 183 ? -4.637 8.471 21.038 1.00 57.72 183 ILE A O 1
ATOM 1506 N N . LYS A 1 184 ? -6.803 8.468 20.441 1.00 54.94 184 LYS A N 1
ATOM 1507 C CA . LYS A 1 184 ? -7.103 9.718 21.143 1.00 54.94 184 LYS A CA 1
ATOM 1508 C C . LYS A 1 184 ? -7.089 9.352 22.621 1.00 54.94 184 LYS A C 1
ATOM 1510 O O . LYS A 1 184 ? -7.911 8.538 23.037 1.00 54.94 184 LYS A O 1
ATOM 1515 N N . SER A 1 185 ? -6.122 9.861 23.386 1.00 41.38 185 SER A N 1
ATOM 1516 C CA . SER A 1 185 ? -6.133 9.660 24.831 1.00 41.38 185 SER A CA 1
ATOM 1517 C C . SER A 1 185 ? -7.506 10.083 25.354 1.00 41.38 185 SER A C 1
ATOM 1519 O O . SER A 1 185 ? -8.033 11.148 25.023 1.00 41.38 185 SER A O 1
ATOM 1521 N N . ILE A 1 186 ? -8.124 9.186 26.114 1.00 45.88 186 ILE A N 1
ATOM 1522 C CA . ILE A 1 186 ? -9.494 9.319 26.618 1.00 45.88 186 ILE A CA 1
ATOM 1523 C C . ILE A 1 186 ? -9.600 10.458 27.659 1.00 45.88 186 ILE A C 1
ATOM 1525 O O . ILE A 1 186 ? -10.695 10.886 28.021 1.00 45.88 186 ILE A O 1
ATOM 1529 N N . ASP A 1 187 ? -8.473 11.055 28.054 1.00 40.66 187 ASP A N 1
ATOM 1530 C CA . ASP A 1 187 ? -8.387 12.168 29.008 1.00 40.66 187 ASP A CA 1
ATOM 1531 C C . ASP A 1 187 ? -9.117 13.448 28.554 1.00 40.66 187 ASP A C 1
ATOM 1533 O O . ASP A 1 187 ? -9.386 14.335 29.364 1.00 40.66 187 ASP A O 1
ATOM 1537 N N . GLY A 1 188 ? -9.468 13.557 27.267 1.00 37.25 188 GLY A N 1
ATOM 1538 C CA . GLY A 1 188 ? -10.233 14.682 26.718 1.00 37.25 188 GLY A CA 1
ATOM 1539 C C . GLY A 1 188 ? -11.758 14.535 26.782 1.00 37.25 188 GLY A C 1
ATOM 1540 O O . GLY A 1 188 ? -12.460 15.519 26.563 1.00 37.25 188 GLY A O 1
ATOM 1541 N N . ILE A 1 189 ? -12.289 13.341 27.071 1.00 43.44 189 ILE A N 1
ATOM 1542 C CA . ILE A 1 189 ? -13.744 13.087 27.081 1.00 43.44 189 ILE A CA 1
ATOM 1543 C C . ILE A 1 189 ? -14.352 13.365 28.468 1.00 43.44 189 ILE A C 1
ATOM 1545 O O . ILE A 1 189 ? -15.534 13.677 28.571 1.00 43.44 189 ILE A O 1
ATOM 1549 N N . TYR A 1 190 ? -13.534 13.352 29.526 1.00 40.69 190 TYR A N 1
ATOM 1550 C CA . TYR A 1 190 ? -13.967 13.572 30.914 1.00 40.69 190 TYR A CA 1
ATOM 1551 C C . TYR A 1 190 ? -13.733 14.996 31.445 1.00 40.69 190 TYR A C 1
ATOM 1553 O O . TYR A 1 190 ? -13.942 15.255 32.628 1.00 40.69 190 TYR A O 1
ATOM 1561 N N . LYS A 1 191 ? -13.330 15.945 30.589 1.00 34.12 191 LYS A N 1
ATOM 1562 C CA . LYS A 1 191 ? -13.328 17.377 30.925 1.00 34.12 191 LYS A CA 1
ATOM 1563 C C . LYS A 1 191 ? -14.538 18.075 30.309 1.00 34.12 191 LYS A C 1
ATOM 1565 O O . LYS A 1 191 ? -14.396 18.781 29.312 1.00 34.12 191 LYS A O 1
ATOM 1570 N N . LYS A 1 192 ? -15.710 17.886 30.913 1.00 32.53 192 LYS A N 1
ATOM 1571 C CA . LYS A 1 192 ? -16.785 18.887 30.985 1.00 32.53 192 LYS A CA 1
ATOM 1572 C C . LYS A 1 192 ? -17.807 18.501 32.041 1.00 32.53 192 LYS A C 1
ATOM 1574 O O . LYS A 1 192 ? -18.263 17.340 32.007 1.00 32.53 192 LYS A O 1
#

pLDDT: mean 74.77, std 20.33, range [29.8, 95.94]